Protein AF-R0M169-F1 (afdb_monomer_lite)

Radius of gyration: 24.71 Å; chains: 1; bounding box: 48×74×71 Å

InterPro domains:
  IPR037813 Transcription initiation factor TFIID subunit 2 [PTHR15137] (2-324)
  IPR057991 Transcription initiation factor TFIID subunit 2, TPR repeats [PF25577] (30-188)

Organism: Nosema bombycis (strain CQ1 / CVCC 102059) (NCBI:txid578461)

pLDDT: mean 80.2, std 22.52, range [24.02, 97.5]

Foldseek 3Di:
DDDQADDDPLPPPDPDDDDDDDDLRSLLSQLVDPRPVSVLVSLVVCLVPPDPVNLVSLLVLLPDPVDDLVSNLSSLLSLLADDDPPHRSLVSLQVVLCVQANDPPDLAGDQDDVPVSSLVSNLSSLLSNLNHDQADWDADPNDIDTSLVVSLVSLLNCLVRHDNPPPPDDCLVSNLSSLLSNQRSLLVVQVVVVVVVVVCVVVPPDDDDDDDDDDDDDDDDDDDPDPDPPDDDPPDDPWADDDDDDDDPDDDDDDDDPPPNSPVSSLVSLVVQLVCCVVVNDDQNSSLLSSCSRQVSCVVSVNGDTDPVVLVVQLDPPHGPSSND

Sequence (325 aa):
MPLLWIRVDPKGEHFLNSLVEQPDYMFIEQLLDKNVNGQIEAIDYLSKRPSIQICETFERILENTQMFYRVRVRILYVLAKISLENYIGFQRVIQFFIKKFCVQSSTVIKPNDFNFINYFLQKNSIEALSFTNPSIVKKYNGRTVRSANIICAFMINILRFNDNSMNSFSDSEYISNVIKGLARPLIEISQRKVKEDNMMNENGIKIEDNDNDIEDHDSINMMNDSIKIEEHDLEDNPFFYDDLQNEEPSSSSSDSTNTLNYVDIAVKEVERYRLLDMVFPSHENKITESALYLLGKLAISNCISLKKETLLSLSEYPNAYSVRK

Secondary structure (DSSP, 8-state):
-------S-TT--S---------HHHHHHHHTSS-HHHHHHHHHHHTTS--HHHHHHHHHHHH-TTS-HHHHHHHHHHHHH-EETTEEHHHHHHHHHHHHHBPTTSSPBPSP---HHHHHHHHHHHHHHHTS-TT-EEEETTEEEEHHHHHHHHHHHHHHH---TT-SS--HHHHHHHHHHTHHHHHHHHHHHHHHHHHHHHH-S-----------------------------TT-TT----S-----------------HHHHHHHHHHHHHHHHHHSPPGGGHHHHHHHHHHHHHHHTTSS---HHHHHHHHSTTS-HHHH-

Structure (mmCIF, N/CA/C/O backbone):
data_AF-R0M169-F1
#
_entry.id   AF-R0M169-F1
#
loop_
_atom_site.group_PDB
_atom_site.id
_atom_site.type_symbol
_atom_site.label_atom_id
_atom_site.label_alt_id
_atom_site.label_comp_id
_atom_site.label_asym_id
_atom_site.label_entity_id
_atom_site.label_seq_id
_atom_site.pdbx_PDB_ins_code
_atom_site.Cartn_x
_atom_site.Cartn_y
_atom_site.Cartn_z
_atom_site.occupancy
_atom_site.B_iso_or_equiv
_atom_site.auth_seq_id
_atom_site.auth_comp_id
_atom_site.auth_asym_id
_atom_site.auth_atom_id
_atom_site.pdbx_PDB_model_num
ATOM 1 N N . MET A 1 1 ? -18.761 -5.473 38.139 1.00 58.34 1 MET A N 1
ATOM 2 C CA . MET A 1 1 ? -17.761 -5.064 37.129 1.00 58.34 1 MET A CA 1
ATOM 3 C C . MET A 1 1 ? -18.468 -4.934 35.794 1.00 58.34 1 MET A C 1
ATOM 5 O O . MET A 1 1 ? -19.296 -5.797 35.518 1.00 58.34 1 MET A O 1
ATOM 9 N N . PRO A 1 2 ? -18.209 -3.878 35.011 1.00 82.56 2 PRO A N 1
ATOM 10 C CA . PRO A 1 2 ? -18.740 -3.778 33.656 1.00 82.56 2 PRO A CA 1
ATOM 11 C C . PRO A 1 2 ? -18.125 -4.857 32.751 1.00 82.56 2 PRO A C 1
ATOM 13 O O . PRO A 1 2 ? -17.002 -5.304 32.983 1.00 82.56 2 PRO A O 1
ATOM 16 N N . LEU A 1 3 ? -18.883 -5.286 31.742 1.00 86.12 3 LEU A N 1
ATOM 17 C CA . LEU A 1 3 ? -18.442 -6.232 30.717 1.00 86.12 3 LEU A CA 1
ATOM 18 C C . LEU A 1 3 ? -17.382 -5.574 29.816 1.00 86.12 3 LEU A C 1
ATOM 20 O O . LEU A 1 3 ? -17.610 -4.459 29.348 1.00 86.12 3 LEU A O 1
ATOM 24 N N . LEU A 1 4 ? -16.248 -6.250 29.580 1.00 91.06 4 LEU A N 1
ATOM 25 C CA . LEU A 1 4 ? -15.159 -5.713 28.749 1.00 91.06 4 LEU A CA 1
ATOM 26 C C . LEU A 1 4 ? -15.432 -5.890 27.252 1.00 91.06 4 LEU A C 1
ATOM 28 O O . LEU A 1 4 ? -15.556 -4.903 26.542 1.00 91.06 4 LEU A O 1
ATOM 32 N N . TRP A 1 5 ? -15.515 -7.132 26.772 1.00 93.75 5 TRP A N 1
ATOM 33 C CA . TRP A 1 5 ? -15.782 -7.467 25.370 1.00 93.75 5 TRP A CA 1
ATOM 34 C C . TRP A 1 5 ? -16.355 -8.882 25.246 1.00 93.75 5 TRP A C 1
ATOM 36 O O . TRP A 1 5 ? -16.213 -9.694 26.165 1.00 93.75 5 TRP A O 1
ATOM 46 N N . ILE A 1 6 ? -17.030 -9.171 24.132 1.00 92.19 6 ILE A N 1
ATOM 47 C CA . ILE A 1 6 ? -17.575 -10.494 23.811 1.00 92.19 6 ILE A CA 1
ATOM 48 C C . ILE A 1 6 ? -16.960 -10.980 22.499 1.00 92.19 6 ILE A C 1
ATOM 50 O O . ILE A 1 6 ? -16.722 -10.197 21.584 1.00 92.19 6 ILE A O 1
ATOM 54 N N . ARG A 1 7 ? -16.724 -12.289 22.394 1.00 89.06 7 ARG A N 1
ATOM 55 C CA . ARG A 1 7 ? -16.296 -12.931 21.152 1.00 89.06 7 ARG A CA 1
ATOM 56 C C . ARG A 1 7 ? -17.003 -14.259 20.949 1.00 89.06 7 ARG A C 1
ATOM 58 O O . ARG A 1 7 ? -17.210 -15.012 21.900 1.00 89.06 7 ARG A O 1
ATOM 65 N N . VAL A 1 8 ? -17.332 -14.539 19.696 1.00 90.25 8 VAL A N 1
ATOM 66 C CA . VAL A 1 8 ? -17.925 -15.804 19.262 1.00 90.25 8 VAL A CA 1
ATOM 67 C C . VAL A 1 8 ? -16.811 -16.720 18.756 1.00 90.25 8 VAL A C 1
ATOM 69 O O . VAL A 1 8 ? -15.892 -16.264 18.086 1.00 90.25 8 VAL A O 1
ATOM 72 N N . ASP A 1 9 ? -16.874 -18.000 19.129 1.00 90.81 9 ASP A N 1
ATOM 73 C CA . ASP A 1 9 ? -15.927 -19.053 18.732 1.00 90.81 9 ASP A CA 1
ATOM 74 C C . ASP A 1 9 ? -14.432 -18.650 18.799 1.00 90.81 9 ASP A C 1
ATOM 76 O O . ASP A 1 9 ? -13.730 -18.566 17.787 1.00 90.81 9 ASP A O 1
ATOM 80 N N . PRO A 1 10 ? -13.885 -18.401 20.003 1.00 86.19 10 PRO A N 1
ATOM 81 C CA . PRO A 1 10 ? -12.502 -17.951 20.148 1.00 86.19 10 PRO A CA 1
ATOM 82 C C . PRO A 1 10 ? -11.460 -18.959 19.635 1.00 86.19 10 PRO A C 1
ATOM 84 O O . PRO A 1 10 ? -10.328 -18.555 19.343 1.00 86.19 10 PRO A O 1
ATOM 87 N N . LYS A 1 11 ? -11.832 -20.242 19.527 1.00 87.81 11 LYS A N 1
ATOM 88 C CA . LYS A 1 11 ? -10.975 -21.340 19.065 1.00 87.81 11 LYS A CA 1
ATOM 89 C C . LYS A 1 11 ? -11.076 -21.600 17.558 1.00 87.81 11 LYS A C 1
ATOM 91 O O . LYS A 1 11 ? -10.173 -22.235 17.023 1.00 87.81 11 LYS A O 1
ATOM 96 N N . GLY A 1 12 ? -12.105 -21.083 16.884 1.00 87.50 12 GLY A N 1
ATOM 97 C CA . GLY A 1 12 ? -12.327 -21.306 15.454 1.00 87.50 12 GLY A CA 1
ATOM 98 C C . GLY A 1 12 ? -12.648 -22.766 15.134 1.00 87.50 12 GLY A C 1
ATOM 99 O O . GLY A 1 12 ? -12.141 -23.302 14.153 1.00 87.50 12 GLY A O 1
ATOM 100 N N . GLU A 1 13 ? -13.428 -23.424 15.994 1.00 92.50 13 GLU A N 1
ATOM 101 C CA . GLU A 1 13 ? -13.828 -24.826 15.816 1.00 92.50 13 GLU A CA 1
ATOM 102 C C . GLU A 1 13 ? -14.909 -24.981 14.730 1.00 92.50 13 GLU A C 1
ATOM 104 O O . GLU A 1 13 ? -15.054 -26.058 14.153 1.00 92.50 13 GLU A O 1
ATOM 109 N N . HIS A 1 14 ? -15.648 -23.909 14.424 1.00 90.25 14 HIS A N 1
ATOM 110 C CA . HIS A 1 14 ? -16.781 -23.931 13.507 1.00 90.25 14 HIS A CA 1
ATOM 111 C C . HIS A 1 14 ? -16.540 -23.028 12.292 1.00 90.25 14 HIS A C 1
ATOM 113 O O . HIS A 1 14 ? -16.089 -21.888 12.405 1.00 90.25 14 HIS A O 1
ATOM 119 N N . PHE A 1 15 ? -16.932 -23.500 11.106 1.00 91.06 15 PHE A N 1
ATOM 120 C CA . PHE A 1 15 ? -17.052 -22.647 9.922 1.00 91.06 15 PHE A CA 1
ATOM 121 C C . PHE A 1 15 ? -18.336 -21.817 10.025 1.00 91.06 15 PHE A C 1
ATOM 123 O O . PHE A 1 15 ? -19.398 -22.233 9.564 1.00 91.06 15 PHE A O 1
ATOM 130 N N . LEU A 1 16 ? -18.240 -20.658 10.675 1.00 87.88 16 LEU A N 1
ATOM 131 C CA . LEU A 1 16 ? -19.369 -19.777 10.963 1.00 87.88 16 LEU A CA 1
ATOM 132 C C . LEU A 1 16 ? -19.151 -18.382 10.364 1.00 87.88 16 LEU A C 1
ATOM 134 O O . LEU A 1 16 ? -18.041 -17.856 10.366 1.00 87.88 16 LEU A O 1
ATOM 138 N N . ASN A 1 17 ? -20.239 -17.756 9.910 1.00 86.25 17 ASN A N 1
ATOM 139 C CA . ASN A 1 17 ? -20.294 -16.314 9.692 1.00 86.25 17 ASN A CA 1
ATOM 140 C C . ASN A 1 17 ? -21.011 -15.667 10.886 1.00 86.25 17 ASN A C 1
ATOM 142 O O . ASN A 1 17 ? -22.241 -15.680 10.948 1.00 86.25 17 ASN A O 1
ATOM 146 N N . SER A 1 18 ? -20.254 -15.173 11.868 1.00 85.50 18 SER A N 1
ATOM 147 C CA . SER A 1 18 ? -20.807 -14.533 13.065 1.00 85.50 18 SER A CA 1
ATOM 148 C C . SER A 1 18 ? -20.891 -13.018 12.905 1.00 85.50 18 SER A C 1
ATOM 150 O O . SER A 1 18 ? -19.940 -12.374 12.467 1.00 85.50 18 SER A O 1
ATOM 152 N N . LEU A 1 19 ? -22.014 -12.439 13.331 1.00 88.19 19 LEU A N 1
ATOM 153 C CA . LEU A 1 19 ? -22.171 -10.998 13.503 1.00 88.19 19 LEU A CA 1
ATOM 154 C C . LEU A 1 19 ? -22.209 -10.690 15.000 1.00 88.19 19 LEU A C 1
ATOM 156 O O . LEU A 1 19 ? -23.141 -11.097 15.691 1.00 88.19 19 LEU A O 1
ATOM 160 N N . VAL A 1 20 ? -21.195 -9.980 15.490 1.00 89.31 20 VAL A N 1
ATOM 161 C CA . VAL A 1 20 ? -21.144 -9.477 16.866 1.00 89.31 20 VAL A CA 1
ATOM 162 C C . VAL A 1 20 ? -21.364 -7.972 16.830 1.00 89.31 20 VAL A C 1
ATOM 164 O O . VAL A 1 20 ? -20.587 -7.242 16.216 1.00 89.31 20 VAL A O 1
ATOM 167 N N . GLU A 1 21 ? -22.424 -7.512 17.488 1.00 90.81 21 GLU A N 1
ATOM 168 C CA . GLU A 1 21 ? -22.685 -6.091 17.697 1.00 90.81 21 GLU A CA 1
ATOM 169 C C . GLU A 1 21 ? -22.350 -5.732 19.145 1.00 90.81 21 GLU A C 1
ATOM 171 O O . GLU A 1 21 ? -22.970 -6.224 20.087 1.00 90.81 21 GLU A O 1
ATOM 176 N N . GLN A 1 22 ? -21.342 -4.882 19.322 1.00 92.88 22 GLN A N 1
ATOM 177 C CA . GLN A 1 22 ? -20.956 -4.328 20.617 1.00 92.88 22 GLN A CA 1
ATOM 178 C C . GLN A 1 22 ? -20.445 -2.883 20.433 1.00 92.88 22 GLN A C 1
ATOM 180 O O . GLN A 1 22 ? -20.054 -2.504 19.326 1.00 92.88 22 GLN A O 1
ATOM 185 N N . PRO A 1 23 ? -20.480 -2.047 21.483 1.00 93.25 23 PRO A N 1
ATOM 186 C CA . PRO A 1 23 ? -19.912 -0.701 21.459 1.00 93.25 23 PRO A CA 1
ATOM 187 C C . PRO A 1 23 ? -18.430 -0.643 21.057 1.00 93.25 23 PRO A C 1
ATOM 189 O O . PRO A 1 23 ? -17.656 -1.552 21.357 1.00 93.25 23 PRO A O 1
ATOM 192 N N . ASP A 1 24 ? -18.008 0.486 20.479 1.00 93.88 24 ASP A N 1
ATOM 193 C CA . ASP A 1 24 ? -16.636 0.690 19.984 1.00 93.88 24 ASP A CA 1
ATOM 194 C C . ASP A 1 24 ? -15.566 0.502 21.067 1.00 93.88 24 ASP A C 1
ATOM 196 O O . ASP A 1 24 ? -14.509 -0.066 20.794 1.00 93.88 24 ASP A O 1
ATOM 200 N N . TYR A 1 25 ? -15.841 0.911 22.314 1.00 92.81 25 TYR A N 1
ATOM 201 C CA . TYR A 1 25 ? -14.895 0.723 23.420 1.00 92.81 25 TYR A CA 1
ATOM 202 C C . TYR A 1 25 ? -14.597 -0.763 23.672 1.00 92.81 25 TYR A C 1
ATOM 204 O O . TYR A 1 25 ? -13.468 -1.105 24.004 1.00 92.81 25 TYR A O 1
ATOM 212 N N . MET A 1 26 ? -15.570 -1.656 23.455 1.00 95.12 26 MET A N 1
ATOM 213 C CA . MET A 1 26 ? -15.383 -3.100 23.631 1.00 95.12 26 MET A CA 1
ATOM 214 C C . MET A 1 26 ? -14.467 -3.661 22.540 1.00 95.12 26 MET A C 1
ATOM 216 O O . MET A 1 26 ? -13.581 -4.461 22.828 1.00 95.12 26 MET A O 1
ATOM 220 N N . PHE A 1 27 ? -14.604 -3.186 21.299 1.00 95.44 27 PHE A N 1
ATOM 221 C CA . PHE A 1 27 ? -13.689 -3.560 20.218 1.00 95.44 27 PHE A CA 1
ATOM 222 C C . PHE A 1 27 ? -12.280 -2.988 20.404 1.00 95.44 27 PHE A C 1
ATOM 224 O O . PHE A 1 27 ? -11.305 -3.657 20.068 1.00 95.44 27 PHE A O 1
ATOM 231 N N . ILE A 1 28 ? -12.148 -1.784 20.967 1.00 94.81 28 ILE A N 1
ATOM 232 C CA . ILE A 1 28 ? -10.842 -1.211 21.322 1.00 94.81 28 ILE A CA 1
ATOM 233 C C . ILE A 1 28 ? -10.150 -2.070 22.389 1.00 94.81 28 ILE A C 1
ATOM 235 O O . ILE A 1 28 ? -8.965 -2.364 22.250 1.00 94.81 28 ILE A O 1
ATOM 239 N N . GLU A 1 29 ? -10.878 -2.531 23.407 1.00 94.19 29 GLU A N 1
ATOM 240 C CA . GLU A 1 29 ? -10.334 -3.454 24.412 1.00 94.19 29 GLU A CA 1
ATOM 241 C C . GLU A 1 29 ? -10.008 -4.834 23.815 1.00 94.19 29 GLU A C 1
ATOM 243 O O . GLU A 1 29 ? -8.945 -5.392 24.088 1.00 94.19 29 GLU A O 1
ATOM 248 N N . GLN A 1 30 ? -10.862 -5.368 22.934 1.00 94.50 30 GLN A N 1
ATOM 249 C CA . GLN A 1 30 ? -10.604 -6.622 22.211 1.00 94.50 30 GLN A CA 1
ATOM 250 C C . GLN A 1 30 ? -9.338 -6.538 21.346 1.00 94.50 30 GLN A C 1
ATOM 252 O O . GLN A 1 30 ? -8.608 -7.516 21.197 1.00 94.50 30 GLN A O 1
ATOM 257 N N . LEU A 1 31 ? -9.038 -5.364 20.796 1.00 94.31 31 LEU A N 1
ATOM 258 C CA . LEU A 1 31 ? -7.833 -5.125 20.011 1.00 94.31 31 LEU A CA 1
ATOM 259 C C . LEU A 1 31 ? -6.541 -5.162 20.855 1.00 94.31 31 LEU A C 1
ATOM 261 O O . LEU A 1 31 ? -5.457 -5.388 20.316 1.00 94.31 31 LEU A O 1
ATOM 265 N N . LEU A 1 32 ? -6.639 -4.980 22.174 1.00 91.69 32 LEU A N 1
ATOM 266 C CA . LEU A 1 32 ? -5.519 -5.113 23.112 1.00 91.69 32 LEU A CA 1
ATOM 267 C C . LEU A 1 32 ? -5.365 -6.540 23.668 1.00 91.69 32 LEU A C 1
ATOM 269 O O . LEU A 1 32 ? -4.400 -6.810 24.386 1.00 91.69 32 LEU A O 1
ATOM 273 N N . ASP A 1 33 ? -6.280 -7.455 23.333 1.00 91.19 33 ASP A N 1
ATOM 274 C CA . ASP A 1 33 ? -6.212 -8.858 23.747 1.00 91.19 33 ASP A CA 1
ATOM 275 C C . ASP A 1 33 ? -5.011 -9.587 23.115 1.00 91.19 33 ASP A C 1
ATOM 277 O O . ASP A 1 33 ? -4.389 -9.113 22.172 1.00 91.19 33 ASP A O 1
ATOM 281 N N . LYS A 1 34 ? -4.667 -10.775 23.617 1.00 90.38 34 LYS A N 1
ATOM 282 C CA . LYS A 1 34 ? -3.566 -11.604 23.103 1.00 90.38 34 LYS A CA 1
ATOM 283 C C . LYS A 1 34 ? -3.926 -12.365 21.826 1.00 90.38 34 LYS A C 1
ATOM 285 O O . LYS A 1 34 ? -3.031 -12.873 21.150 1.00 90.38 34 LYS A O 1
ATOM 290 N N . ASN A 1 35 ? -5.212 -12.514 21.509 1.00 92.06 35 ASN A N 1
ATOM 291 C CA . ASN A 1 35 ? -5.641 -13.342 20.390 1.00 92.06 35 ASN A CA 1
ATOM 292 C C . ASN A 1 35 ? -5.659 -12.567 19.062 1.00 92.06 35 ASN A C 1
ATOM 294 O O . ASN A 1 35 ? -6.513 -11.714 18.837 1.00 92.06 35 ASN A O 1
ATOM 298 N N . VAL A 1 36 ? -4.772 -12.948 18.140 1.00 94.06 36 VAL A N 1
ATOM 299 C CA . VAL A 1 36 ? -4.628 -12.325 16.810 1.00 94.06 36 VAL A CA 1
ATOM 300 C C . VAL A 1 36 ? -5.927 -12.334 15.997 1.00 94.06 36 VAL A C 1
ATOM 302 O O . VAL A 1 36 ? -6.231 -11.347 15.331 1.00 94.06 36 VAL A O 1
ATOM 305 N N . ASN A 1 37 ? -6.716 -13.410 16.052 1.00 91.69 37 ASN A N 1
ATOM 306 C CA . ASN A 1 37 ? -7.973 -13.487 15.300 1.00 91.69 37 ASN A CA 1
ATOM 307 C C . ASN A 1 37 ? -8.993 -12.483 15.851 1.00 91.69 37 ASN A C 1
ATOM 309 O O . ASN A 1 37 ? -9.636 -11.778 15.079 1.00 91.69 37 ASN A O 1
ATOM 313 N N . GLY A 1 38 ? -9.078 -12.369 17.181 1.00 92.56 38 GLY A N 1
ATOM 314 C CA . GLY A 1 38 ? -9.930 -11.380 17.843 1.00 92.56 38 GLY A CA 1
ATOM 315 C C . GLY A 1 38 ? -9.500 -9.942 17.545 1.00 92.56 38 GLY A C 1
ATOM 316 O O . GLY A 1 38 ? -10.356 -9.093 17.314 1.00 92.56 38 GLY A O 1
ATOM 317 N N . GLN A 1 39 ? -8.192 -9.680 17.478 1.00 95.25 39 GLN A N 1
ATOM 318 C CA . GLN A 1 39 ? -7.653 -8.375 17.090 1.00 95.25 39 GLN A CA 1
ATOM 319 C C . GLN A 1 39 ? -8.017 -8.006 15.645 1.00 95.25 39 GLN A C 1
ATOM 321 O O . GLN A 1 39 ? -8.423 -6.875 15.384 1.00 95.25 39 GLN A O 1
ATOM 326 N N . ILE A 1 40 ? -7.891 -8.945 14.698 1.00 94.88 40 ILE A N 1
ATOM 327 C CA . ILE A 1 40 ? -8.253 -8.705 13.292 1.00 94.88 40 ILE A CA 1
ATOM 328 C C . ILE A 1 40 ? -9.759 -8.459 13.151 1.00 94.88 40 ILE A C 1
ATOM 330 O O . ILE A 1 40 ? -10.145 -7.504 12.482 1.00 94.88 40 ILE A O 1
ATOM 334 N N . GLU A 1 41 ? -10.596 -9.250 13.823 1.00 93.12 41 GLU A N 1
ATOM 335 C CA . GLU A 1 41 ? -12.051 -9.052 13.846 1.00 93.12 41 GLU A CA 1
ATOM 336 C C . GLU A 1 41 ? -12.426 -7.663 14.390 1.00 93.12 41 GLU A C 1
ATOM 338 O O . GLU A 1 41 ? -13.243 -6.957 13.797 1.00 93.12 41 GLU A O 1
ATOM 343 N N . ALA A 1 42 ? -11.769 -7.228 15.472 1.00 95.12 42 ALA A N 1
ATOM 344 C CA . ALA A 1 42 ? -11.968 -5.898 16.033 1.00 95.12 42 ALA A CA 1
ATOM 345 C C . ALA A 1 42 ? -11.557 -4.786 15.056 1.00 95.12 42 ALA A C 1
ATOM 347 O O . ALA A 1 42 ? -12.309 -3.831 14.872 1.00 95.12 42 ALA A O 1
ATOM 348 N N . ILE A 1 43 ? -10.407 -4.915 14.381 1.00 96.38 43 ILE A N 1
ATOM 349 C CA . ILE A 1 43 ? -9.976 -3.958 13.346 1.00 96.38 43 ILE A CA 1
ATOM 350 C C . ILE A 1 43 ? -11.009 -3.881 12.221 1.00 96.38 43 ILE A C 1
ATOM 352 O O . ILE A 1 43 ? -11.368 -2.786 11.787 1.00 96.38 43 ILE A O 1
ATOM 356 N N . ASP A 1 44 ? -11.502 -5.028 11.758 1.00 94.25 44 ASP A N 1
ATOM 357 C CA . ASP A 1 44 ? -12.473 -5.105 10.671 1.00 94.25 44 ASP A CA 1
ATOM 358 C C . ASP A 1 44 ? -13.789 -4.425 11.049 1.00 94.25 44 ASP A C 1
ATOM 360 O O . ASP A 1 44 ? -14.343 -3.676 10.242 1.00 94.25 44 ASP A O 1
ATOM 364 N N . TYR A 1 45 ? -14.261 -4.610 12.283 1.00 94.38 45 TYR A N 1
ATOM 365 C CA . TYR A 1 45 ? -15.449 -3.919 12.774 1.00 94.38 45 TYR A CA 1
ATOM 366 C C . TYR A 1 45 ? -15.224 -2.407 12.905 1.00 94.38 45 TYR A C 1
ATOM 368 O O . TYR A 1 45 ? -15.979 -1.622 12.327 1.00 94.38 45 TYR A O 1
ATOM 376 N N . LEU A 1 46 ? -14.154 -1.994 13.592 1.00 95.25 46 LEU A N 1
ATOM 377 C CA . LEU A 1 46 ? -13.803 -0.586 13.813 1.00 95.25 46 LEU A CA 1
ATOM 378 C C . LEU A 1 46 ? -13.558 0.170 12.495 1.00 95.25 46 LEU A C 1
ATOM 380 O O . LEU A 1 46 ? -13.812 1.370 12.403 1.00 95.25 46 LEU A O 1
ATOM 384 N N . SER A 1 47 ? -13.120 -0.528 11.442 1.00 94.44 47 SER A N 1
ATOM 385 C CA . SER A 1 47 ? -12.915 0.059 10.113 1.00 94.44 47 SER A CA 1
ATOM 386 C C . SER A 1 47 ? -14.207 0.500 9.414 1.00 94.44 47 SER A C 1
ATOM 388 O O . SER A 1 47 ? -14.148 1.335 8.512 1.00 94.44 47 SER A O 1
ATOM 390 N N . LYS A 1 48 ? -15.375 -0.030 9.814 1.00 93.06 48 LYS A N 1
ATOM 391 C CA . LYS A 1 48 ? -16.670 0.293 9.188 1.00 93.06 48 LYS A CA 1
ATOM 392 C C . LYS A 1 48 ? -17.158 1.695 9.545 1.00 93.06 48 LYS A C 1
ATOM 394 O O . LYS A 1 48 ? -17.788 2.349 8.718 1.00 93.06 48 LYS A O 1
ATOM 399 N N . ARG A 1 49 ? -16.902 2.141 10.777 1.00 91.06 49 ARG A N 1
ATOM 400 C CA . ARG A 1 49 ? -17.282 3.465 11.294 1.00 91.06 49 ARG A CA 1
ATOM 401 C C . ARG A 1 49 ? -16.090 4.089 12.023 1.00 91.06 49 ARG A C 1
ATOM 403 O O . ARG A 1 49 ? -16.054 4.090 13.250 1.00 91.06 49 ARG A O 1
ATOM 410 N N . PRO A 1 50 ? -15.090 4.589 11.279 1.00 92.69 50 PRO A N 1
ATOM 411 C CA . PRO A 1 50 ? -13.885 5.128 11.887 1.00 92.69 50 PRO A CA 1
ATOM 412 C C . PRO A 1 50 ? -14.173 6.444 12.622 1.00 92.69 50 PRO A C 1
ATOM 414 O O . PRO A 1 50 ? -14.834 7.338 12.096 1.00 92.69 50 PRO A O 1
ATOM 417 N N . SER A 1 51 ? -13.609 6.580 13.821 1.00 94.12 51 SER A N 1
ATOM 418 C CA . SER A 1 51 ? -13.541 7.826 14.591 1.00 94.12 51 SER A CA 1
ATOM 419 C C . SER A 1 51 ? -12.080 8.254 14.765 1.00 94.12 51 SER A C 1
ATOM 421 O O . SER A 1 51 ? -11.161 7.455 14.566 1.00 94.12 51 SER A O 1
ATOM 423 N N . ILE A 1 52 ? -11.837 9.509 15.154 1.00 94.12 52 ILE A N 1
ATOM 424 C CA . ILE A 1 52 ? -10.468 10.011 15.382 1.00 94.12 52 ILE A CA 1
ATOM 425 C C . ILE A 1 52 ? -9.770 9.196 16.485 1.00 94.12 52 ILE A C 1
ATOM 427 O O . ILE A 1 52 ? -8.631 8.778 16.308 1.00 94.12 52 ILE A O 1
ATOM 431 N N . GLN A 1 53 ? -10.487 8.868 17.564 1.00 94.06 53 GLN A N 1
ATOM 432 C CA . GLN A 1 53 ? -9.974 8.048 18.671 1.00 94.06 53 GLN A CA 1
ATOM 433 C C . GLN A 1 53 ? -9.571 6.635 18.218 1.00 94.06 53 GLN A C 1
ATOM 435 O O . GLN A 1 53 ? -8.555 6.090 18.658 1.00 94.06 53 GLN A O 1
ATOM 440 N N . ILE A 1 54 ? -10.355 6.038 17.313 1.00 95.44 54 ILE A N 1
ATOM 441 C CA . ILE A 1 54 ? -10.039 4.737 16.710 1.00 95.44 54 ILE A CA 1
ATOM 442 C C . ILE A 1 54 ? -8.756 4.846 15.879 1.00 95.44 54 ILE A C 1
ATOM 444 O O . ILE A 1 54 ? -7.875 3.994 15.987 1.00 95.44 54 ILE A O 1
ATOM 448 N N . CYS A 1 55 ? -8.616 5.915 15.096 1.00 95.56 55 CYS A N 1
ATOM 449 C CA . CYS A 1 55 ? -7.434 6.141 14.270 1.00 95.56 55 CYS A CA 1
ATOM 450 C C . CYS A 1 55 ? -6.159 6.331 15.111 1.00 95.56 55 CYS A C 1
ATOM 452 O O . CYS A 1 55 ? -5.141 5.703 14.830 1.00 95.56 55 CYS A O 1
ATOM 454 N N . GLU A 1 56 ? -6.221 7.117 16.187 1.00 95.06 56 GLU A N 1
ATOM 455 C CA . GLU A 1 56 ? -5.108 7.287 17.135 1.00 95.06 56 GLU A CA 1
ATOM 456 C C . GLU A 1 56 ? -4.733 5.964 17.819 1.00 95.06 56 GLU A C 1
ATOM 458 O O . GLU A 1 56 ? -3.555 5.641 18.002 1.00 95.06 56 GLU A O 1
ATOM 463 N N . THR A 1 57 ? -5.736 5.148 18.153 1.00 95.75 57 THR A N 1
ATOM 464 C CA . THR A 1 57 ? -5.521 3.810 18.712 1.00 95.75 57 THR A CA 1
ATOM 465 C C . THR A 1 57 ? -4.805 2.899 17.717 1.00 95.75 57 THR A C 1
ATOM 467 O O . THR A 1 57 ? -3.847 2.217 18.090 1.00 95.75 57 THR A O 1
ATOM 470 N N . PHE A 1 58 ? -5.220 2.916 16.450 1.00 96.94 58 PHE A N 1
ATOM 471 C CA . PHE A 1 58 ? -4.561 2.189 15.370 1.00 96.94 58 PHE A CA 1
ATOM 472 C C . PHE A 1 58 ? -3.112 2.632 15.167 1.00 96.94 58 PHE A C 1
ATOM 474 O O . PHE A 1 58 ? -2.239 1.772 15.067 1.00 96.94 58 PHE A O 1
ATOM 481 N N . GLU A 1 59 ? -2.824 3.934 15.171 1.00 96.25 59 GLU A N 1
ATOM 482 C CA . GLU A 1 59 ? -1.452 4.452 15.080 1.00 96.25 59 GLU A CA 1
ATOM 483 C C . GLU A 1 59 ? -0.577 3.956 16.241 1.00 96.25 59 GLU A C 1
ATOM 485 O O . GLU A 1 59 ? 0.516 3.432 16.022 1.00 96.25 59 GLU A O 1
ATOM 490 N N . ARG A 1 60 ? -1.086 4.012 17.477 1.00 96.06 60 ARG A N 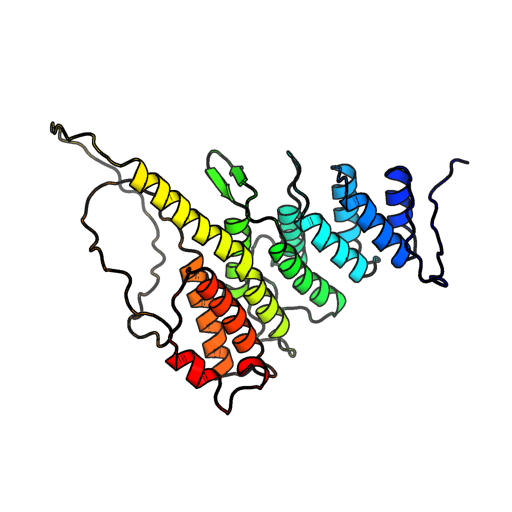1
ATOM 491 C CA . ARG A 1 60 ? -0.373 3.506 18.661 1.00 96.06 60 ARG A CA 1
ATOM 492 C C . ARG A 1 60 ? -0.044 2.012 18.553 1.00 96.06 60 ARG A C 1
ATOM 494 O O . ARG A 1 60 ? 1.054 1.588 18.912 1.00 96.06 60 ARG A O 1
ATOM 501 N N . ILE A 1 61 ? -0.977 1.200 18.054 1.00 95.62 61 ILE A N 1
ATOM 502 C CA . ILE A 1 61 ? -0.772 -0.247 17.864 1.00 95.62 61 ILE A CA 1
ATOM 503 C C . ILE A 1 61 ? 0.187 -0.516 16.707 1.00 95.62 61 ILE A C 1
ATOM 505 O O . ILE A 1 61 ? 1.024 -1.415 16.792 1.00 95.62 61 ILE A O 1
ATOM 509 N N . LEU A 1 62 ? 0.100 0.277 15.640 1.00 96.25 62 LEU A N 1
ATOM 510 C CA . LEU A 1 62 ? 1.005 0.197 14.506 1.00 96.25 62 LEU A CA 1
ATOM 511 C C . LEU A 1 62 ? 2.457 0.458 14.928 1.00 96.25 62 LEU A C 1
ATOM 513 O O . LEU A 1 62 ? 3.361 -0.205 14.414 1.00 96.25 62 LEU A O 1
ATOM 517 N N . GLU A 1 63 ? 2.698 1.356 15.883 1.00 94.88 63 GLU A N 1
ATOM 518 C CA . GLU A 1 63 ? 4.034 1.619 16.432 1.00 94.88 63 GLU A CA 1
ATOM 519 C C . GLU A 1 63 ? 4.517 0.540 17.414 1.00 94.88 63 GLU A C 1
ATOM 521 O O . GLU A 1 63 ? 5.720 0.279 17.492 1.00 94.88 63 GLU A O 1
ATOM 526 N N . ASN A 1 64 ? 3.604 -0.158 18.094 1.00 94.69 64 ASN A N 1
ATOM 527 C CA . ASN A 1 64 ? 3.946 -1.171 19.088 1.00 94.69 64 ASN A CA 1
ATOM 528 C C . ASN A 1 64 ? 4.690 -2.374 18.471 1.00 94.69 64 ASN A C 1
ATOM 530 O O . ASN A 1 64 ? 4.161 -3.117 17.642 1.00 94.69 64 ASN A O 1
ATOM 534 N N . THR A 1 65 ? 5.934 -2.599 18.903 1.00 92.31 65 THR A N 1
ATOM 535 C CA . THR A 1 65 ? 6.777 -3.707 18.428 1.00 92.31 65 THR A CA 1
ATOM 536 C C . THR A 1 65 ? 6.370 -5.070 18.976 1.00 92.31 65 THR A C 1
ATOM 538 O O . THR A 1 65 ? 6.705 -6.073 18.355 1.00 92.31 65 THR A O 1
ATOM 541 N N . GLN A 1 66 ? 5.629 -5.113 20.086 1.00 92.12 66 GLN A N 1
ATOM 542 C CA . GLN A 1 66 ? 5.142 -6.354 20.701 1.00 92.12 66 GLN A CA 1
ATOM 543 C C . GLN A 1 66 ? 3.925 -6.934 19.970 1.00 92.12 66 GLN A C 1
ATOM 545 O O . GLN A 1 66 ? 3.562 -8.089 20.177 1.00 92.12 66 GLN A O 1
ATOM 550 N N . MET A 1 67 ? 3.285 -6.139 19.110 1.00 94.38 67 MET A N 1
ATOM 551 C CA . MET A 1 67 ? 2.124 -6.573 18.343 1.00 94.38 67 MET A CA 1
ATOM 552 C C . MET A 1 67 ? 2.540 -7.399 17.129 1.00 94.38 67 MET A C 1
ATOM 554 O O . MET A 1 67 ? 3.493 -7.068 16.416 1.00 94.38 67 MET A O 1
ATOM 558 N N . PHE A 1 68 ? 1.781 -8.464 16.864 1.00 95.38 68 PHE A N 1
ATOM 559 C CA . PHE A 1 68 ? 2.038 -9.356 15.742 1.00 95.38 68 PHE A CA 1
ATOM 560 C C . PHE A 1 68 ? 1.984 -8.602 14.406 1.00 95.38 68 PHE A C 1
ATOM 562 O O . PHE A 1 68 ? 1.074 -7.812 14.146 1.00 95.38 68 PHE A O 1
ATOM 569 N N . TYR A 1 69 ? 2.954 -8.857 13.525 1.00 95.38 69 TYR A N 1
ATOM 570 C CA . TYR A 1 69 ? 3.143 -8.046 12.320 1.00 95.38 69 TYR A CA 1
ATOM 571 C C . TYR A 1 69 ? 1.913 -8.036 11.396 1.00 95.38 69 TYR A C 1
ATOM 573 O O . TYR A 1 69 ? 1.617 -6.993 10.825 1.00 95.38 69 TYR A O 1
ATOM 581 N N . ARG A 1 70 ? 1.147 -9.136 11.278 1.00 96.00 70 ARG A N 1
ATOM 582 C CA . ARG A 1 70 ? -0.050 -9.170 10.406 1.00 96.00 70 ARG A CA 1
ATOM 583 C C . ARG A 1 70 ? -1.179 -8.272 10.906 1.00 96.00 70 ARG A C 1
ATOM 585 O O . ARG A 1 70 ? -1.923 -7.738 10.093 1.00 96.00 70 ARG A O 1
ATOM 592 N N . VAL A 1 71 ? -1.278 -8.069 12.218 1.00 97.25 71 VAL A N 1
ATOM 593 C CA . VAL A 1 71 ? -2.253 -7.154 12.837 1.00 97.25 71 VAL A CA 1
ATOM 594 C C . VAL A 1 71 ? -1.876 -5.718 12.485 1.00 97.25 71 VAL A C 1
ATOM 596 O O . VAL A 1 71 ? -2.698 -4.953 11.991 1.00 97.25 71 VAL A O 1
ATOM 599 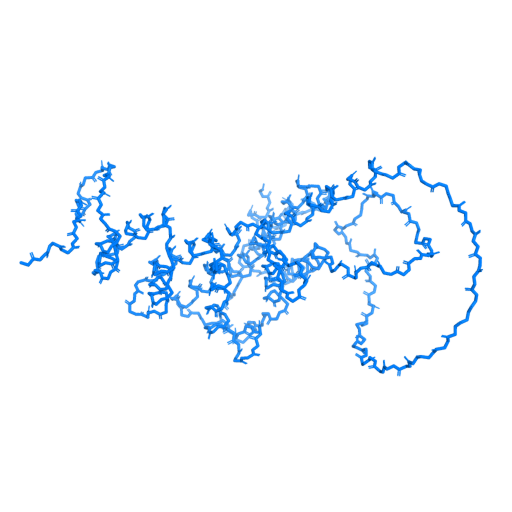N N . ARG A 1 72 ? -0.586 -5.388 12.619 1.00 97.31 72 ARG A N 1
ATOM 600 C CA . ARG A 1 72 ? -0.020 -4.094 12.209 1.00 97.31 72 ARG A CA 1
ATOM 601 C C . ARG A 1 72 ? -0.197 -3.846 10.707 1.00 97.31 72 ARG A C 1
ATOM 603 O O . ARG A 1 72 ? -0.593 -2.759 10.306 1.00 97.31 72 ARG A O 1
ATOM 610 N N . VAL A 1 73 ? 0.024 -4.866 9.878 1.00 97.25 73 VAL A N 1
ATOM 611 C CA . VAL A 1 73 ? -0.229 -4.811 8.431 1.00 97.25 73 VAL A CA 1
ATOM 612 C C . VAL A 1 73 ? -1.710 -4.571 8.137 1.00 97.25 73 VAL A C 1
ATOM 614 O O . VAL A 1 73 ? -2.029 -3.698 7.336 1.00 97.25 73 VAL A O 1
ATOM 617 N N . ARG A 1 74 ? -2.631 -5.274 8.807 1.00 97.50 74 ARG A N 1
ATOM 618 C CA . ARG A 1 74 ? -4.075 -5.050 8.638 1.00 97.50 74 ARG A CA 1
ATOM 619 C C . ARG A 1 74 ? -4.453 -3.599 8.941 1.00 97.50 74 ARG A C 1
ATOM 621 O O . ARG A 1 74 ? -5.195 -3.000 8.164 1.00 97.50 74 ARG A O 1
ATOM 628 N N . ILE A 1 75 ? -3.885 -3.031 10.006 1.00 97.44 75 ILE A N 1
ATOM 629 C CA . ILE A 1 75 ? -4.053 -1.621 10.370 1.00 97.44 75 ILE A CA 1
ATOM 630 C C . ILE A 1 75 ? -3.539 -0.687 9.268 1.00 97.44 75 ILE A C 1
ATOM 632 O O . ILE A 1 75 ? -4.254 0.248 8.925 1.00 97.44 75 ILE A O 1
ATOM 636 N N . LEU A 1 76 ? -2.369 -0.944 8.664 1.00 97.31 76 LEU A N 1
ATOM 637 C CA . LEU A 1 76 ? -1.855 -0.133 7.543 1.00 97.31 76 LEU A CA 1
ATOM 638 C C . LEU A 1 76 ? -2.874 -0.035 6.399 1.00 97.31 76 LEU A C 1
ATOM 640 O O . LEU A 1 76 ? -3.171 1.063 5.929 1.00 97.31 76 LEU A O 1
ATOM 644 N N . TYR A 1 77 ? -3.456 -1.167 5.988 1.00 96.81 77 TYR A N 1
ATOM 645 C CA . TYR A 1 77 ? -4.466 -1.203 4.924 1.00 96.81 77 TYR A CA 1
ATOM 646 C C . TYR A 1 77 ? -5.763 -0.482 5.289 1.00 96.81 77 TYR A C 1
ATOM 648 O O . TYR A 1 77 ? -6.404 0.103 4.416 1.00 96.81 77 TYR A O 1
ATOM 656 N N . VAL A 1 78 ? -6.183 -0.563 6.553 1.00 96.44 78 VAL A N 1
ATOM 657 C CA . VAL A 1 78 ? -7.381 0.131 7.035 1.00 96.44 78 VAL A CA 1
ATOM 658 C C . VAL A 1 78 ? -7.125 1.634 7.105 1.00 96.44 78 VAL A C 1
ATOM 660 O O . VAL A 1 78 ? -7.877 2.397 6.503 1.00 96.44 78 VAL A O 1
ATOM 663 N N . LEU A 1 79 ? -6.030 2.062 7.740 1.00 95.75 79 LEU A N 1
ATOM 664 C CA . LEU A 1 79 ? -5.644 3.469 7.843 1.00 95.75 79 LEU A CA 1
ATOM 665 C C . LEU A 1 79 ? -5.499 4.117 6.467 1.00 95.75 79 LEU A C 1
ATOM 667 O O . LEU A 1 79 ? -6.049 5.191 6.254 1.00 95.75 79 LEU A O 1
ATOM 671 N N . ALA A 1 80 ? -4.851 3.462 5.502 1.00 94.88 80 ALA A N 1
ATOM 672 C CA . ALA A 1 80 ? -4.691 4.014 4.155 1.00 94.88 80 ALA A CA 1
ATOM 673 C C . ALA A 1 80 ? -6.029 4.361 3.467 1.00 94.88 80 ALA A C 1
ATOM 675 O O . ALA A 1 80 ? -6.083 5.276 2.650 1.00 94.88 80 ALA A O 1
ATOM 676 N N . LYS A 1 81 ? -7.125 3.674 3.815 1.00 93.00 81 LYS A N 1
ATOM 677 C CA . LYS A 1 81 ? -8.460 3.908 3.239 1.00 93.00 81 LYS A CA 1
ATOM 678 C C . LYS A 1 81 ? -9.284 4.953 3.990 1.00 93.00 81 LYS A C 1
ATOM 680 O O . LYS A 1 81 ? -10.240 5.477 3.423 1.00 93.00 81 LYS A O 1
ATOM 685 N N . ILE A 1 82 ? -8.951 5.242 5.247 1.00 93.00 82 ILE A N 1
ATOM 686 C CA . ILE A 1 82 ? -9.730 6.157 6.084 1.00 93.00 82 ILE A CA 1
ATOM 687 C C . ILE A 1 82 ? -9.462 7.607 5.667 1.00 93.00 82 ILE A C 1
ATOM 689 O O . ILE A 1 82 ? -8.321 8.077 5.641 1.00 93.00 82 ILE A O 1
ATOM 693 N N . SER A 1 83 ? -10.546 8.333 5.403 1.00 90.75 83 SER A N 1
ATOM 694 C CA . SER A 1 83 ? -10.547 9.775 5.170 1.00 90.75 83 SER A CA 1
ATOM 695 C C . SER A 1 83 ? -11.695 10.401 5.956 1.00 90.75 83 SER A C 1
ATOM 697 O O . SER A 1 83 ? -12.858 10.112 5.688 1.00 90.75 83 SER A O 1
ATOM 699 N N . LEU A 1 84 ? -11.357 11.250 6.921 1.00 89.75 84 LEU A N 1
ATOM 700 C CA . LEU A 1 84 ? -12.274 12.060 7.726 1.00 89.75 84 LEU A CA 1
ATOM 701 C C . LEU A 1 84 ? -11.924 13.544 7.518 1.00 89.75 84 LEU A C 1
ATOM 703 O O . LEU A 1 84 ? -10.836 13.856 7.037 1.00 89.75 84 LEU A O 1
ATOM 707 N N . GLU A 1 85 ? -12.800 14.469 7.915 1.00 83.88 85 GLU A N 1
ATOM 708 C CA . GLU A 1 85 ? -12.609 15.915 7.680 1.00 83.88 85 GLU A CA 1
ATOM 709 C C . GLU A 1 85 ? -11.245 16.439 8.166 1.00 83.88 85 GLU A C 1
ATOM 711 O O . GLU A 1 85 ? -10.536 17.124 7.430 1.00 83.88 85 GLU A O 1
ATOM 716 N N . ASN A 1 86 ? -10.833 16.043 9.375 1.00 85.00 86 ASN A N 1
ATOM 717 C CA . ASN A 1 86 ? -9.580 16.480 10.002 1.00 85.00 86 ASN A CA 1
ATOM 718 C C . ASN A 1 86 ? -8.508 15.383 10.073 1.00 85.00 86 ASN A C 1
ATOM 720 O O . ASN A 1 86 ? -7.467 15.570 10.704 1.00 85.00 86 ASN A O 1
ATOM 724 N N . TYR A 1 87 ? -8.738 14.231 9.439 1.00 89.56 87 TYR A N 1
ATOM 725 C CA . TYR A 1 87 ? -7.839 13.086 9.532 1.00 89.56 87 TYR A CA 1
ATOM 726 C C . TYR A 1 87 ? -7.706 12.365 8.193 1.00 89.56 87 TYR A C 1
ATOM 728 O O . TYR A 1 87 ? -8.682 11.886 7.624 1.00 89.56 87 TYR A O 1
ATOM 736 N N . ILE A 1 88 ? -6.470 12.241 7.711 1.00 90.88 88 ILE A N 1
ATOM 737 C CA . ILE A 1 88 ? -6.157 11.574 6.448 1.00 90.88 88 ILE A CA 1
ATOM 738 C C . ILE A 1 88 ? -5.218 10.413 6.735 1.00 90.88 88 ILE A C 1
ATOM 740 O O . ILE A 1 88 ? -4.030 10.613 6.997 1.00 90.88 88 ILE A O 1
ATOM 744 N N . GLY A 1 89 ? -5.741 9.193 6.669 1.00 92.44 89 GLY A N 1
ATOM 745 C CA . GLY A 1 89 ? -4.999 8.029 7.128 1.00 92.44 89 GLY A CA 1
ATOM 746 C C . GLY A 1 89 ? -3.807 7.663 6.239 1.00 92.44 89 GLY A C 1
ATOM 747 O O . GLY A 1 89 ? -2.754 7.315 6.769 1.00 92.44 89 GLY A O 1
ATOM 748 N N . PHE A 1 90 ? -3.871 7.861 4.914 1.00 93.31 90 PHE A N 1
ATOM 749 C CA . PHE A 1 90 ? -2.703 7.616 4.047 1.00 93.31 90 PHE A CA 1
ATOM 750 C C . PHE A 1 90 ? -1.503 8.512 4.405 1.00 93.31 90 PHE A C 1
ATOM 752 O O . PHE A 1 90 ? -0.356 8.082 4.308 1.00 93.31 90 PHE A O 1
ATOM 759 N N . GLN A 1 91 ? -1.744 9.743 4.875 1.00 93.12 91 GLN A N 1
ATOM 760 C CA . GLN A 1 91 ? -0.670 10.639 5.316 1.00 93.12 91 GLN A CA 1
ATOM 761 C C . GLN A 1 91 ? -0.011 10.129 6.591 1.00 93.12 91 GLN A C 1
ATOM 763 O O . GLN A 1 91 ? 1.204 10.236 6.733 1.00 93.12 91 GLN A O 1
ATOM 768 N N . ARG A 1 92 ? -0.792 9.529 7.493 1.00 94.62 92 ARG A N 1
ATOM 769 C CA . ARG A 1 92 ? -0.277 8.890 8.708 1.00 94.62 92 ARG A CA 1
ATOM 770 C C . ARG A 1 92 ? 0.541 7.648 8.383 1.00 94.62 92 ARG A C 1
ATOM 772 O O . ARG A 1 92 ? 1.605 7.462 8.961 1.00 94.62 92 ARG A O 1
ATOM 779 N N . VAL A 1 93 ? 0.129 6.870 7.380 1.00 96.25 93 VAL A N 1
ATOM 780 C CA . VAL A 1 93 ? 0.927 5.750 6.854 1.00 96.25 93 VAL A CA 1
ATOM 781 C C . VAL A 1 93 ? 2.258 6.237 6.262 1.00 96.25 93 VAL A C 1
ATOM 783 O O . VAL A 1 93 ? 3.300 5.666 6.578 1.00 96.25 93 VAL A O 1
ATOM 786 N N . ILE A 1 94 ? 2.261 7.320 5.473 1.00 94.94 94 ILE A N 1
ATOM 787 C CA . ILE A 1 94 ? 3.503 7.931 4.959 1.00 94.94 94 ILE A CA 1
ATOM 788 C C . ILE A 1 94 ? 4.388 8.425 6.112 1.00 94.94 94 ILE A C 1
ATOM 790 O O . ILE A 1 94 ? 5.585 8.157 6.120 1.00 94.94 94 ILE A O 1
ATOM 794 N N . GLN A 1 95 ? 3.819 9.104 7.112 1.00 93.94 95 GLN A N 1
ATOM 795 C CA . GLN A 1 95 ? 4.565 9.575 8.287 1.00 93.94 95 GLN A CA 1
ATOM 796 C C . GLN A 1 95 ? 5.191 8.415 9.068 1.00 93.94 95 GLN A C 1
ATOM 798 O O . GLN A 1 95 ? 6.368 8.485 9.420 1.00 93.94 95 GLN A O 1
ATOM 803 N N . PHE A 1 96 ? 4.439 7.334 9.289 1.00 95.69 96 PHE A N 1
ATOM 804 C CA . PHE A 1 96 ? 4.950 6.108 9.895 1.00 95.69 96 PHE A CA 1
ATOM 805 C C . PHE A 1 96 ? 6.112 5.524 9.081 1.00 95.69 96 PHE A C 1
ATOM 807 O O . PHE A 1 96 ? 7.154 5.187 9.650 1.00 95.69 96 PHE A O 1
ATOM 814 N N . PHE A 1 97 ? 5.965 5.453 7.754 1.00 95.50 97 PHE A N 1
ATOM 815 C CA . PHE A 1 97 ? 7.016 4.953 6.874 1.00 95.50 97 PHE A CA 1
ATOM 816 C C . PHE A 1 97 ? 8.282 5.807 6.970 1.00 95.50 97 PHE A C 1
ATOM 818 O O . PHE A 1 97 ? 9.359 5.266 7.207 1.00 95.50 97 PHE A O 1
ATOM 825 N N . ILE A 1 98 ? 8.158 7.131 6.842 1.00 94.06 98 ILE A N 1
ATOM 826 C CA . ILE A 1 98 ? 9.292 8.062 6.906 1.00 94.06 98 ILE A CA 1
ATOM 827 C C . ILE A 1 98 ? 9.994 7.945 8.260 1.00 94.06 98 ILE A C 1
ATOM 829 O O . ILE A 1 98 ? 11.209 7.771 8.316 1.00 94.06 98 ILE A O 1
ATOM 833 N N . LYS A 1 99 ? 9.230 7.960 9.360 1.00 93.69 99 LYS A N 1
ATOM 834 C CA . LYS A 1 99 ? 9.767 7.835 10.723 1.00 93.69 99 LYS A CA 1
ATOM 835 C C . LYS A 1 99 ? 10.582 6.551 10.903 1.00 93.69 99 LYS A C 1
ATOM 837 O O . LYS A 1 99 ? 11.604 6.572 11.588 1.00 93.69 99 LYS A O 1
ATOM 842 N N . LYS A 1 100 ? 10.135 5.434 10.319 1.00 92.88 100 LYS A N 1
ATOM 843 C CA . LYS A 1 100 ? 10.740 4.116 10.545 1.00 92.88 100 LYS A CA 1
ATOM 844 C C . LYS A 1 100 ? 11.847 3.767 9.544 1.00 92.88 100 LYS A C 1
ATOM 846 O O . LYS A 1 100 ? 12.904 3.293 9.961 1.00 92.88 100 LYS A O 1
ATOM 851 N N . PHE A 1 101 ? 11.627 4.011 8.256 1.00 92.75 101 PHE A N 1
ATOM 852 C CA . PHE A 1 101 ? 12.449 3.481 7.162 1.00 92.75 101 PHE A CA 1
ATOM 853 C C . PHE A 1 101 ? 13.278 4.541 6.428 1.00 92.75 101 PHE A C 1
ATOM 855 O O . PHE A 1 101 ? 14.228 4.180 5.739 1.00 92.75 101 PHE A O 1
ATOM 862 N N . CYS A 1 102 ? 12.992 5.834 6.598 1.00 92.12 102 CYS A N 1
ATOM 863 C CA . CYS A 1 102 ? 13.794 6.899 5.990 1.00 92.12 102 CYS A CA 1
ATOM 864 C C . CYS A 1 102 ? 14.897 7.407 6.927 1.00 92.12 102 CYS A C 1
ATOM 866 O O . CYS A 1 102 ? 14.845 7.242 8.155 1.00 92.12 102 CYS A O 1
ATOM 868 N N . VAL A 1 103 ? 15.927 8.016 6.336 1.00 89.38 103 VAL A N 1
ATOM 869 C CA . VAL A 1 103 ? 16.955 8.773 7.061 1.00 89.38 103 VAL A CA 1
ATOM 870 C C . VAL A 1 103 ? 16.292 9.976 7.734 1.00 89.38 103 VAL A C 1
ATOM 872 O O . VAL A 1 103 ? 15.377 10.583 7.173 1.00 89.38 103 VAL A O 1
ATOM 875 N N . GLN A 1 104 ? 16.730 10.298 8.956 1.00 84.56 104 GLN A N 1
ATOM 876 C CA . GLN A 1 104 ? 16.139 11.365 9.768 1.00 84.56 104 GLN A CA 1
ATOM 877 C C . GLN A 1 104 ? 16.044 12.674 8.972 1.00 84.56 104 GLN A C 1
ATOM 879 O O . GLN A 1 104 ? 16.995 13.067 8.301 1.00 84.56 104 GLN A O 1
ATOM 884 N N . SER A 1 105 ? 14.884 13.328 9.049 1.00 80.50 105 SER A N 1
ATOM 885 C CA . SER A 1 105 ? 14.600 14.601 8.369 1.00 80.50 105 SER A CA 1
ATOM 886 C C . SER A 1 105 ? 14.678 14.565 6.834 1.00 80.50 105 SER A C 1
ATOM 888 O O . SER A 1 105 ? 14.756 15.617 6.208 1.00 80.50 105 SER A O 1
ATOM 890 N N . SER A 1 106 ? 14.619 13.383 6.212 1.00 85.94 106 SER A N 1
ATOM 891 C CA . SER A 1 106 ? 14.620 13.231 4.753 1.00 85.94 106 SER A CA 1
ATOM 892 C C . SER A 1 106 ? 13.546 12.248 4.279 1.00 85.94 106 SER A C 1
ATOM 894 O O . SER A 1 106 ? 12.994 11.473 5.061 1.00 85.94 106 SER A O 1
ATOM 896 N N . THR A 1 107 ? 13.276 12.248 2.976 1.00 84.50 107 THR A N 1
ATOM 897 C CA . THR A 1 107 ? 12.443 11.240 2.300 1.00 84.50 107 THR A CA 1
ATOM 898 C C . THR A 1 107 ? 13.276 10.120 1.665 1.00 84.50 107 THR A C 1
ATOM 900 O O . THR A 1 107 ? 12.729 9.269 0.965 1.00 84.50 107 THR A O 1
ATOM 903 N N . VAL A 1 108 ? 14.592 10.110 1.901 1.00 87.94 108 VAL A N 1
ATOM 904 C CA . VAL A 1 108 ? 15.520 9.100 1.382 1.00 87.94 108 VAL A CA 1
ATOM 905 C C . VAL A 1 108 ? 15.435 7.854 2.256 1.00 87.94 108 VAL A C 1
ATOM 907 O O . VAL A 1 108 ? 15.485 7.938 3.487 1.00 87.94 108 VAL A O 1
ATOM 910 N N . ILE A 1 109 ? 15.265 6.692 1.630 1.00 88.25 109 ILE A N 1
ATOM 911 C CA . ILE A 1 109 ? 15.141 5.413 2.336 1.00 88.25 109 ILE A CA 1
ATOM 912 C C . ILE A 1 109 ? 16.520 4.994 2.846 1.00 88.25 109 ILE A C 1
ATOM 914 O O . ILE A 1 109 ? 17.528 5.173 2.168 1.00 88.25 109 ILE A O 1
ATOM 918 N N . LYS A 1 110 ? 16.567 4.430 4.051 1.00 89.25 110 LYS A N 1
ATOM 919 C CA . LYS A 1 110 ? 17.753 3.719 4.534 1.00 89.25 110 LYS A CA 1
ATOM 920 C C . LYS A 1 110 ? 17.968 2.443 3.704 1.00 89.25 110 LYS A C 1
ATOM 922 O O . LYS A 1 110 ? 16.994 1.915 3.169 1.00 89.25 110 LYS A O 1
ATOM 927 N N . PRO A 1 111 ? 19.191 1.891 3.667 1.00 87.50 111 PRO A N 1
ATOM 928 C CA . PRO A 1 111 ? 19.401 0.538 3.162 1.00 87.50 111 PRO A CA 1
ATOM 929 C C . PRO A 1 111 ? 18.417 -0.439 3.814 1.00 87.50 111 PRO A C 1
ATOM 931 O O . PRO A 1 111 ? 18.158 -0.346 5.020 1.00 87.50 111 PRO A O 1
ATOM 934 N N . ASN A 1 112 ? 17.841 -1.342 3.018 1.00 87.38 112 ASN A N 1
ATOM 935 C CA . ASN A 1 112 ? 16.771 -2.212 3.494 1.00 87.38 112 ASN A CA 1
ATOM 936 C C . ASN A 1 112 ? 17.272 -3.124 4.621 1.00 87.38 112 ASN A C 1
ATOM 938 O O . ASN A 1 112 ? 18.283 -3.812 4.484 1.00 87.38 112 ASN A O 1
ATOM 942 N N . ASP A 1 113 ? 16.542 -3.142 5.735 1.00 86.19 113 ASP A N 1
ATOM 943 C CA . AS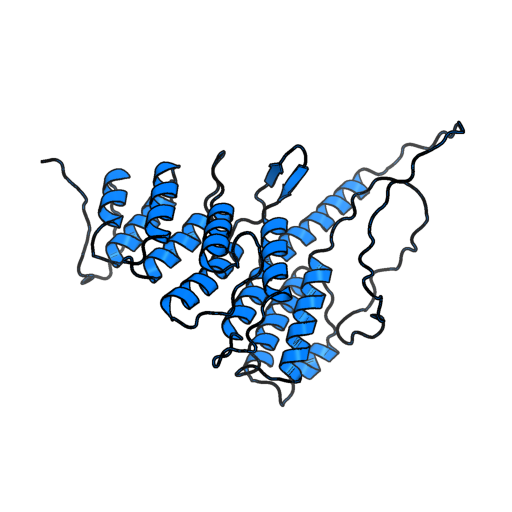P A 1 113 ? 16.771 -4.087 6.825 1.00 86.19 113 ASP A CA 1
ATOM 944 C C . ASP A 1 113 ? 15.947 -5.350 6.552 1.00 86.19 113 ASP A C 1
ATOM 946 O O . ASP A 1 113 ? 14.716 -5.346 6.650 1.00 86.19 113 ASP A O 1
ATOM 950 N N . PHE A 1 114 ? 16.627 -6.443 6.205 1.00 86.62 114 PHE A N 1
ATOM 951 C CA . PHE A 1 114 ? 16.004 -7.732 5.885 1.00 86.62 114 PHE A CA 1
ATOM 952 C C . PHE A 1 114 ? 15.545 -8.519 7.122 1.00 86.62 114 PHE A C 1
ATOM 954 O O . PHE A 1 114 ? 15.229 -9.707 7.033 1.00 86.62 114 PHE A O 1
ATOM 961 N N . ASN A 1 115 ? 15.423 -7.871 8.284 1.00 91.31 115 ASN A N 1
ATOM 962 C CA . ASN A 1 115 ? 14.599 -8.398 9.361 1.00 91.31 115 ASN A CA 1
ATOM 963 C C . ASN A 1 115 ? 13.151 -8.565 8.871 1.00 91.31 115 ASN A C 1
ATOM 965 O O . ASN A 1 115 ? 12.465 -7.581 8.588 1.00 91.31 115 ASN A O 1
ATOM 969 N N . PHE A 1 116 ? 12.668 -9.812 8.824 1.00 90.81 116 PHE A N 1
ATOM 970 C CA . PHE A 1 116 ? 11.358 -10.182 8.279 1.00 90.81 116 PHE A CA 1
ATOM 971 C C . PHE A 1 116 ? 10.217 -9.260 8.722 1.00 90.81 116 PHE A C 1
ATOM 973 O O . PHE A 1 116 ? 9.406 -8.845 7.900 1.00 90.81 116 PHE A O 1
ATOM 980 N N . ILE A 1 117 ? 10.153 -8.892 10.006 1.00 93.69 117 ILE A N 1
ATOM 981 C CA . ILE A 1 117 ? 9.070 -8.041 10.520 1.00 93.69 117 ILE A CA 1
ATOM 982 C C . ILE A 1 117 ? 9.158 -6.628 9.933 1.00 93.69 117 ILE A C 1
ATOM 984 O O . ILE A 1 117 ? 8.144 -6.071 9.506 1.00 93.69 117 ILE A O 1
ATOM 988 N N . ASN A 1 118 ? 10.354 -6.036 9.916 1.00 92.75 118 ASN A N 1
ATOM 989 C CA . ASN A 1 118 ? 10.566 -4.694 9.379 1.00 92.75 118 ASN A CA 1
ATOM 990 C C . ASN A 1 118 ? 10.346 -4.672 7.868 1.00 92.75 118 ASN A C 1
ATOM 992 O O . ASN A 1 118 ? 9.595 -3.820 7.398 1.00 92.75 118 ASN A O 1
ATOM 996 N N . TYR A 1 119 ? 10.893 -5.653 7.153 1.00 93.38 119 TYR A N 1
ATOM 997 C CA . TYR A 1 119 ? 10.709 -5.821 5.718 1.00 93.38 119 TYR A CA 1
ATOM 998 C C . TYR A 1 119 ? 9.229 -5.973 5.337 1.00 93.38 119 TYR A C 1
ATOM 1000 O O . TYR A 1 119 ? 8.733 -5.254 4.469 1.00 93.38 119 TYR A O 1
ATOM 1008 N N . PHE A 1 120 ? 8.472 -6.842 6.023 1.00 94.69 120 PHE A N 1
ATOM 1009 C CA . PHE A 1 120 ? 7.042 -6.995 5.743 1.00 94.69 120 PHE A CA 1
ATOM 1010 C C . PHE A 1 120 ? 6.264 -5.713 6.021 1.00 94.69 120 PHE A C 1
ATOM 1012 O O . PHE A 1 120 ? 5.380 -5.372 5.238 1.00 94.69 120 PHE A O 1
ATOM 1019 N N . LEU A 1 121 ? 6.584 -4.981 7.089 1.00 96.06 121 LEU A N 1
ATOM 1020 C CA . LEU A 1 121 ? 5.950 -3.689 7.355 1.00 96.06 121 LEU A CA 1
ATOM 1021 C C . LEU A 1 121 ? 6.300 -2.654 6.281 1.00 96.06 121 LEU A C 1
ATOM 1023 O O . LEU A 1 121 ? 5.406 -1.938 5.838 1.00 96.06 121 LEU A O 1
ATOM 1027 N N . GLN A 1 122 ? 7.556 -2.593 5.838 1.00 95.06 122 GLN A N 1
ATOM 1028 C CA . GLN A 1 122 ? 8.013 -1.685 4.787 1.00 95.06 122 GLN A CA 1
ATOM 1029 C C . GLN A 1 122 ? 7.284 -1.964 3.469 1.00 95.06 122 GLN A C 1
ATOM 1031 O O . GLN A 1 122 ? 6.631 -1.073 2.926 1.00 95.06 122 GLN A O 1
ATOM 1036 N N . LYS A 1 123 ? 7.304 -3.223 3.011 1.00 94.94 123 LYS A N 1
ATOM 1037 C CA . LYS A 1 123 ? 6.609 -3.667 1.795 1.00 94.94 123 LYS A CA 1
ATOM 1038 C C . LYS A 1 123 ? 5.108 -3.366 1.865 1.00 94.94 123 LYS A C 1
ATOM 1040 O O . LYS A 1 123 ? 4.573 -2.695 0.985 1.00 94.94 123 LYS A O 1
ATOM 1045 N N . ASN A 1 124 ? 4.435 -3.799 2.934 1.00 96.50 124 ASN A N 1
ATOM 1046 C CA . ASN A 1 124 ? 2.985 -3.621 3.067 1.00 96.50 124 ASN A CA 1
ATOM 1047 C C . ASN A 1 124 ? 2.569 -2.159 3.275 1.00 96.50 124 ASN A C 1
ATOM 1049 O O . ASN A 1 124 ? 1.438 -1.816 2.957 1.00 96.50 124 ASN A O 1
ATOM 1053 N N . SER A 1 125 ? 3.444 -1.285 3.783 1.00 96.00 125 SER A N 1
ATOM 1054 C CA . SER A 1 125 ? 3.136 0.150 3.877 1.00 96.00 125 SER A CA 1
ATOM 1055 C C . SER A 1 125 ? 2.962 0.756 2.486 1.00 96.00 125 SER A C 1
ATOM 1057 O O . SER A 1 125 ? 1.997 1.476 2.252 1.00 96.00 125 SER A O 1
ATOM 1059 N N . ILE A 1 126 ? 3.849 0.420 1.543 1.00 95.12 126 ILE A N 1
ATOM 1060 C CA . ILE A 1 126 ? 3.746 0.893 0.156 1.00 95.12 126 ILE A CA 1
ATOM 1061 C C . ILE A 1 126 ? 2.549 0.264 -0.553 1.00 95.12 126 ILE A C 1
ATOM 1063 O O . ILE A 1 126 ? 1.795 0.956 -1.237 1.00 95.12 126 ILE A O 1
ATOM 1067 N N . GLU A 1 127 ? 2.331 -1.032 -0.337 1.00 95.44 127 GLU A N 1
ATOM 1068 C CA . GLU A 1 127 ? 1.181 -1.734 -0.904 1.00 95.44 127 GLU A CA 1
ATOM 1069 C C . GLU A 1 127 ? -0.142 -1.121 -0.412 1.00 95.44 127 GLU A C 1
ATOM 1071 O O . GLU A 1 127 ? -1.008 -0.786 -1.219 1.00 95.44 127 GLU A O 1
ATOM 1076 N N . ALA A 1 128 ? -0.267 -0.855 0.893 1.00 96.00 128 ALA A N 1
ATOM 1077 C CA . ALA A 1 128 ? -1.430 -0.195 1.480 1.00 96.00 128 ALA A CA 1
ATOM 1078 C C . ALA A 1 128 ? -1.697 1.185 0.862 1.00 96.00 128 ALA A C 1
ATOM 1080 O O . ALA A 1 128 ? -2.853 1.501 0.570 1.00 96.00 128 ALA A O 1
ATOM 1081 N N . LEU A 1 129 ? -0.651 1.979 0.595 1.00 95.06 129 LEU A N 1
ATOM 1082 C CA . LEU A 1 129 ? -0.795 3.283 -0.060 1.00 95.06 129 LEU A CA 1
ATOM 1083 C C . LEU A 1 129 ? -1.395 3.168 -1.467 1.00 95.06 129 LEU A C 1
ATOM 1085 O O . LEU A 1 129 ? -2.201 4.021 -1.835 1.00 95.06 129 LEU A O 1
ATOM 1089 N N . SER A 1 130 ? -1.099 2.101 -2.215 1.00 93.00 130 SER A N 1
ATOM 1090 C CA . SER A 1 130 ? -1.711 1.851 -3.532 1.00 93.00 130 SER A CA 1
ATOM 1091 C C . SER A 1 130 ? -3.231 1.626 -3.460 1.00 93.00 130 SER A C 1
ATOM 1093 O O . SER A 1 130 ? -3.964 1.934 -4.401 1.00 93.00 130 SER A O 1
ATOM 1095 N N . PHE A 1 131 ? -3.742 1.129 -2.329 1.00 90.56 131 PHE A N 1
ATOM 1096 C CA . PHE A 1 131 ? -5.178 0.921 -2.106 1.00 90.56 131 PHE A CA 1
ATOM 1097 C C . PHE A 1 131 ? -5.921 2.154 -1.574 1.00 90.56 131 PHE A C 1
ATOM 1099 O O . PHE A 1 131 ? -7.133 2.071 -1.352 1.00 90.56 131 PHE A O 1
ATOM 1106 N N . THR A 1 132 ? -5.229 3.276 -1.373 1.00 90.19 132 THR A N 1
ATOM 1107 C CA . THR A 1 132 ? -5.843 4.555 -0.988 1.00 90.19 132 THR A CA 1
ATOM 1108 C C . THR A 1 132 ? -6.810 5.026 -2.073 1.00 90.19 132 THR A C 1
ATOM 1110 O O . THR A 1 132 ? -6.573 4.797 -3.258 1.00 90.19 132 THR A O 1
ATOM 1113 N N . ASN A 1 133 ? -7.887 5.717 -1.690 1.00 85.69 133 ASN A N 1
ATOM 1114 C CA . ASN A 1 133 ? -8.740 6.399 -2.660 1.00 85.69 133 ASN A CA 1
ATOM 1115 C C . ASN A 1 133 ? -7.954 7.569 -3.297 1.00 85.69 133 ASN A C 1
ATOM 1117 O O . ASN A 1 133 ? -7.663 8.543 -2.597 1.00 85.69 133 ASN A O 1
ATOM 1121 N N . PRO A 1 134 ? -7.614 7.503 -4.598 1.00 81.50 134 PRO A N 1
ATOM 1122 C CA . PRO A 1 134 ? -6.739 8.480 -5.247 1.00 81.50 134 PRO A CA 1
ATOM 1123 C C . PRO A 1 134 ? -7.442 9.827 -5.504 1.00 81.50 134 PRO A C 1
ATOM 1125 O O . PRO A 1 134 ? -6.802 10.823 -5.860 1.00 81.50 134 PRO A O 1
ATOM 1128 N N . SER A 1 135 ? -8.761 9.890 -5.298 1.00 82.06 135 SER A N 1
ATOM 1129 C CA . SER A 1 135 ? -9.572 11.075 -5.553 1.00 82.06 135 SER A CA 1
ATOM 1130 C C . SER A 1 135 ? -9.665 12.038 -4.369 1.00 82.06 135 SER A C 1
ATOM 1132 O O . SER A 1 135 ? -10.252 13.105 -4.515 1.00 82.06 135 SER A O 1
ATOM 1134 N N . ILE A 1 136 ? -9.057 11.721 -3.218 1.00 84.25 136 ILE A N 1
ATOM 1135 C CA . ILE A 1 136 ? -9.044 12.620 -2.054 1.00 84.25 136 ILE A CA 1
ATOM 1136 C C . ILE A 1 136 ? -8.293 13.911 -2.408 1.00 84.25 136 ILE A C 1
ATOM 1138 O O . ILE A 1 136 ? -7.142 13.865 -2.859 1.00 84.25 136 ILE A O 1
ATOM 1142 N N . VAL A 1 137 ? -8.941 15.053 -2.175 1.00 82.38 137 VAL A N 1
ATOM 1143 C CA . VAL A 1 137 ? -8.435 16.400 -2.463 1.00 82.38 137 VAL A CA 1
ATOM 1144 C C . VAL A 1 137 ? -8.243 17.169 -1.161 1.00 82.38 137 VAL A C 1
ATOM 1146 O O . VAL A 1 137 ? -9.131 17.173 -0.312 1.00 82.38 137 VAL A O 1
ATOM 1149 N N . LYS A 1 138 ? -7.112 17.865 -1.012 1.00 74.12 138 LYS A N 1
ATOM 1150 C CA . LYS A 1 138 ? -6.873 18.754 0.126 1.00 74.12 138 LYS A CA 1
ATOM 1151 C C . LYS A 1 138 ? -6.290 20.085 -0.307 1.00 74.12 138 LYS A C 1
ATOM 1153 O O . LYS A 1 138 ? -5.424 20.150 -1.173 1.00 74.12 138 LYS A O 1
ATOM 1158 N N . LYS A 1 139 ? -6.749 21.150 0.342 1.00 76.75 139 LYS A N 1
ATOM 1159 C CA . LYS A 1 139 ? -6.195 22.490 0.186 1.00 76.75 139 LYS A CA 1
ATOM 1160 C C . LYS A 1 139 ? -5.112 22.710 1.242 1.00 76.75 139 LYS A C 1
ATOM 1162 O O . LYS A 1 139 ? -5.364 22.553 2.433 1.00 76.75 139 LYS A O 1
ATOM 1167 N N . TYR A 1 140 ? -3.918 23.064 0.795 1.00 71.38 140 TYR A N 1
ATOM 1168 C CA . TYR A 1 140 ? -2.772 23.447 1.609 1.00 71.38 140 TYR A CA 1
ATOM 1169 C C . TYR A 1 140 ? -2.340 24.845 1.193 1.00 71.38 140 TYR A C 1
ATOM 1171 O O . TYR A 1 140 ? -1.924 25.027 0.054 1.00 71.38 140 TYR A O 1
ATOM 1179 N N . ASN A 1 141 ? -2.432 25.827 2.092 1.00 69.88 141 ASN A N 1
ATOM 1180 C CA . ASN A 1 141 ? -1.980 27.203 1.841 1.00 69.88 141 ASN A CA 1
ATOM 1181 C C . ASN A 1 141 ? -2.480 27.763 0.487 1.00 69.88 141 ASN A C 1
ATOM 1183 O O . ASN A 1 141 ? -1.708 28.314 -0.289 1.00 69.88 141 ASN A O 1
ATOM 1187 N N . GLY A 1 142 ? -3.758 27.528 0.158 1.00 72.25 142 GLY A N 1
ATOM 1188 C CA . GLY A 1 142 ? -4.374 27.933 -1.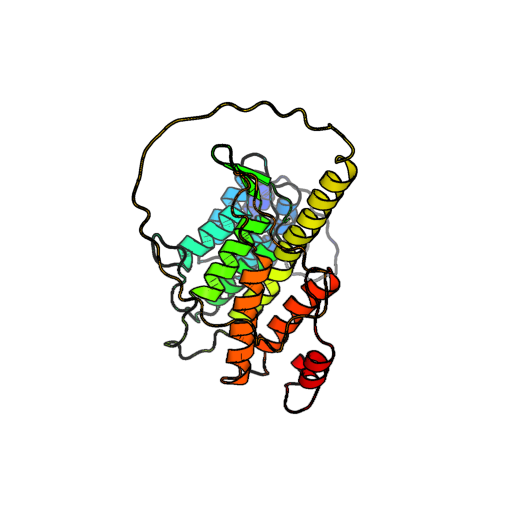116 1.00 72.25 142 GLY A CA 1
ATOM 1189 C C . GLY A 1 142 ? -4.136 26.990 -2.306 1.00 72.25 142 GLY A C 1
ATOM 1190 O O . GLY A 1 142 ? -4.871 27.062 -3.286 1.00 72.25 142 GLY A O 1
ATOM 1191 N N . ARG A 1 143 ? -3.187 26.048 -2.223 1.00 74.06 143 ARG A N 1
ATOM 1192 C CA . ARG A 1 143 ? -2.915 25.048 -3.269 1.00 74.06 143 ARG A CA 1
ATOM 1193 C C . ARG A 1 143 ? -3.730 23.784 -3.052 1.00 74.06 143 ARG A C 1
ATOM 1195 O O . ARG A 1 143 ? -3.728 23.205 -1.969 1.00 74.06 143 ARG A O 1
ATOM 1202 N N . THR A 1 144 ? -4.398 23.320 -4.097 1.00 78.69 144 THR A N 1
ATOM 1203 C CA . THR A 1 144 ? -5.163 22.075 -4.057 1.00 78.69 144 THR A CA 1
ATOM 1204 C C . THR A 1 144 ? -4.259 20.913 -4.460 1.00 78.69 144 THR A C 1
ATOM 1206 O O . THR A 1 144 ? -3.867 20.802 -5.615 1.00 78.69 144 THR A O 1
ATOM 1209 N N . VAL A 1 145 ? -3.918 20.046 -3.508 1.00 81.75 145 VAL A N 1
ATOM 1210 C CA . VAL A 1 145 ? -3.091 18.856 -3.734 1.00 81.75 145 VAL A CA 1
ATOM 1211 C C . VAL A 1 145 ? -3.954 17.613 -3.590 1.00 81.75 145 VAL A C 1
ATOM 1213 O O . VAL A 1 145 ? -4.741 17.473 -2.649 1.00 81.75 145 VAL A O 1
ATOM 1216 N N . ARG A 1 146 ? -3.807 16.692 -4.538 1.00 85.88 146 ARG A N 1
ATOM 1217 C CA . ARG A 1 146 ? -4.539 15.428 -4.547 1.00 85.88 146 ARG A CA 1
ATOM 1218 C C . ARG A 1 146 ? -3.684 14.304 -3.971 1.00 85.88 146 ARG A C 1
ATOM 1220 O O . ARG A 1 146 ? -2.462 14.300 -4.106 1.00 85.88 146 ARG A O 1
ATOM 1227 N N . SER A 1 147 ? -4.345 13.340 -3.342 1.00 88.19 147 SER A N 1
ATOM 1228 C CA . SER A 1 147 ? -3.703 12.153 -2.765 1.00 88.19 147 SER A CA 1
ATOM 1229 C C . SER A 1 147 ? -2.900 11.357 -3.796 1.00 88.19 147 SER A C 1
ATOM 1231 O O . SER A 1 147 ? -1.768 10.985 -3.499 1.00 88.19 147 SER A O 1
ATOM 1233 N N . ALA A 1 148 ? -3.422 11.180 -5.017 1.00 89.81 148 ALA A N 1
ATOM 1234 C CA . ALA A 1 148 ? -2.716 10.505 -6.108 1.00 89.81 148 ALA A CA 1
ATOM 1235 C C . ALA A 1 148 ? -1.329 11.111 -6.379 1.00 89.81 148 ALA A C 1
ATOM 1237 O O . ALA A 1 148 ? -0.342 10.385 -6.398 1.00 89.81 148 ALA A O 1
ATOM 1238 N N . ASN A 1 149 ? -1.235 12.441 -6.496 1.00 89.69 149 ASN A N 1
ATOM 1239 C CA . ASN A 1 149 ? 0.027 13.140 -6.746 1.00 89.69 149 ASN A CA 1
ATOM 1240 C C . ASN A 1 149 ? 1.026 12.926 -5.601 1.00 89.69 149 ASN A C 1
ATOM 1242 O O . ASN A 1 149 ? 2.199 12.674 -5.854 1.00 89.69 149 ASN A O 1
ATOM 1246 N N . ILE A 1 150 ? 0.561 12.981 -4.347 1.00 91.00 150 ILE A N 1
ATOM 1247 C CA . ILE A 1 150 ? 1.412 12.761 -3.167 1.00 91.00 150 ILE A CA 1
ATOM 1248 C C . ILE A 1 150 ? 1.946 11.325 -3.151 1.00 91.00 150 ILE A C 1
ATOM 1250 O O . ILE A 1 150 ? 3.137 11.115 -2.935 1.00 91.00 150 ILE A O 1
ATOM 1254 N N . ILE A 1 151 ? 1.077 10.339 -3.392 1.00 92.62 151 ILE A N 1
ATOM 1255 C CA . ILE A 1 151 ? 1.444 8.917 -3.383 1.00 92.62 151 ILE A CA 1
ATOM 1256 C C . ILE A 1 151 ? 2.398 8.601 -4.541 1.00 92.62 151 ILE A C 1
ATOM 1258 O O . ILE A 1 151 ? 3.412 7.944 -4.318 1.00 92.62 151 ILE A O 1
ATOM 1262 N N . CYS A 1 152 ? 2.129 9.113 -5.748 1.00 92.62 152 CYS A N 1
ATOM 1263 C CA . CYS A 1 152 ? 3.024 8.981 -6.899 1.00 92.62 152 CYS A CA 1
ATOM 1264 C C . CYS A 1 152 ? 4.391 9.601 -6.625 1.00 92.62 152 CYS A C 1
ATOM 1266 O O . CYS A 1 152 ? 5.398 8.921 -6.790 1.00 92.62 152 CYS A O 1
ATOM 1268 N N . ALA A 1 153 ? 4.435 10.857 -6.168 1.00 91.81 153 ALA A N 1
ATOM 1269 C CA . ALA A 1 153 ? 5.685 11.535 -5.837 1.00 91.81 153 ALA A CA 1
ATOM 1270 C C . ALA A 1 153 ? 6.498 10.728 -4.818 1.00 91.81 153 ALA A C 1
ATOM 1272 O O . ALA A 1 153 ? 7.698 10.537 -4.986 1.00 91.81 153 ALA A O 1
ATOM 1273 N N . PHE A 1 154 ? 5.829 10.204 -3.792 1.00 93.38 154 PHE A N 1
ATOM 1274 C CA . PHE A 1 154 ? 6.455 9.395 -2.758 1.00 93.38 154 PHE A CA 1
ATOM 1275 C C . PHE A 1 154 ? 7.008 8.062 -3.290 1.00 93.38 154 PHE A C 1
ATOM 1277 O O . PHE A 1 154 ? 8.161 7.733 -3.026 1.00 93.38 154 PHE A O 1
ATOM 1284 N N . MET A 1 155 ? 6.231 7.310 -4.076 1.00 95.31 155 MET A N 1
ATOM 1285 C CA . MET A 1 155 ? 6.673 6.039 -4.667 1.00 95.31 155 MET A CA 1
ATOM 1286 C C . MET A 1 155 ? 7.780 6.227 -5.718 1.00 95.31 155 MET A C 1
ATOM 1288 O O . MET A 1 155 ? 8.723 5.443 -5.753 1.00 95.31 155 MET A O 1
ATOM 1292 N N . ILE A 1 156 ? 7.723 7.285 -6.533 1.00 94.12 156 ILE A N 1
ATOM 1293 C CA . ILE A 1 156 ? 8.801 7.645 -7.471 1.00 94.12 156 ILE A CA 1
ATOM 1294 C C . ILE A 1 156 ? 10.076 7.995 -6.702 1.00 94.12 156 ILE A C 1
ATOM 1296 O O . ILE A 1 156 ? 11.160 7.548 -7.065 1.00 94.12 156 ILE A O 1
ATOM 1300 N N . ASN A 1 157 ? 9.957 8.753 -5.610 1.00 93.56 157 ASN A N 1
ATOM 1301 C CA . ASN A 1 157 ? 11.092 9.083 -4.754 1.00 93.56 157 ASN A CA 1
ATOM 1302 C C . ASN A 1 157 ? 11.751 7.820 -4.184 1.00 93.56 157 ASN A C 1
ATOM 1304 O O . ASN A 1 157 ? 12.975 7.729 -4.133 1.00 93.56 157 ASN A O 1
ATOM 1308 N N . ILE A 1 158 ? 10.941 6.823 -3.816 1.00 93.75 158 ILE A N 1
ATOM 1309 C CA . ILE A 1 158 ? 11.440 5.513 -3.399 1.00 93.75 158 ILE A CA 1
ATOM 1310 C C . ILE A 1 158 ? 12.231 4.847 -4.526 1.00 93.75 158 ILE A C 1
ATOM 1312 O O . ILE A 1 158 ? 13.364 4.444 -4.304 1.00 93.75 158 ILE A O 1
ATOM 1316 N N . LEU A 1 159 ? 11.676 4.775 -5.737 1.00 93.88 159 LEU A N 1
ATOM 1317 C CA . LEU A 1 159 ? 12.354 4.169 -6.887 1.00 93.88 159 LEU A CA 1
ATOM 1318 C C . LEU A 1 159 ? 13.667 4.878 -7.248 1.00 93.88 159 LEU A C 1
ATOM 1320 O O . LEU A 1 159 ? 14.639 4.208 -7.597 1.00 93.88 159 LEU A O 1
ATOM 1324 N N . ARG A 1 160 ? 13.708 6.208 -7.135 1.00 92.88 160 ARG A N 1
ATOM 1325 C CA . ARG A 1 160 ? 14.866 7.031 -7.502 1.00 92.88 160 ARG A CA 1
ATOM 1326 C C . ARG A 1 160 ? 16.027 6.918 -6.516 1.00 92.88 160 ARG A C 1
ATOM 1328 O O . ARG A 1 160 ? 17.177 6.913 -6.936 1.00 92.88 160 ARG A O 1
ATOM 1335 N N . PHE A 1 161 ? 15.730 6.861 -5.219 1.00 90.00 161 PHE A N 1
ATOM 1336 C CA . PHE A 1 161 ? 16.742 6.937 -4.158 1.00 90.00 161 PHE A CA 1
ATOM 1337 C C . PHE A 1 161 ? 16.962 5.619 -3.408 1.00 90.00 161 PHE A C 1
ATOM 1339 O O . PHE A 1 161 ? 17.681 5.602 -2.411 1.00 90.00 161 PHE A O 1
ATOM 1346 N N . ASN A 1 162 ? 16.344 4.520 -3.844 1.00 90.56 162 ASN A N 1
ATOM 1347 C CA . ASN A 1 162 ? 16.609 3.208 -3.268 1.00 90.56 162 ASN A CA 1
ATOM 1348 C C . ASN A 1 162 ? 17.979 2.694 -3.727 1.00 90.56 162 ASN A C 1
ATOM 1350 O O . ASN A 1 162 ? 18.148 2.310 -4.883 1.00 90.56 162 ASN A O 1
ATOM 1354 N N . ASP A 1 163 ? 18.927 2.650 -2.794 1.00 87.31 163 ASP A N 1
ATOM 1355 C CA . ASP A 1 163 ? 20.216 1.987 -2.961 1.00 87.31 163 ASP A CA 1
ATOM 1356 C C . ASP A 1 163 ? 20.322 0.820 -1.975 1.00 87.31 163 ASP A C 1
ATOM 1358 O O . ASP A 1 163 ? 20.326 0.997 -0.753 1.00 87.31 163 ASP A O 1
ATOM 1362 N N . ASN A 1 164 ? 20.388 -0.388 -2.529 1.00 87.06 164 ASN A N 1
ATOM 1363 C CA . ASN A 1 164 ? 20.486 -1.637 -1.784 1.00 87.06 164 ASN A CA 1
ATOM 1364 C C . ASN A 1 164 ? 21.779 -2.406 -2.119 1.00 87.06 164 ASN A C 1
ATOM 1366 O O . ASN A 1 164 ? 21.900 -3.585 -1.796 1.00 87.06 164 ASN A O 1
ATOM 1370 N N . SER A 1 165 ? 22.762 -1.745 -2.744 1.00 86.00 165 SER A N 1
ATOM 1371 C CA . SER A 1 165 ? 23.970 -2.380 -3.298 1.00 86.00 165 SER A CA 1
ATOM 1372 C C . SER A 1 165 ? 24.868 -3.037 -2.245 1.00 86.00 165 SER A C 1
ATOM 1374 O O . SER A 1 165 ? 25.610 -3.965 -2.550 1.00 86.00 165 SER A O 1
ATOM 1376 N N . MET A 1 166 ? 24.807 -2.562 -0.998 1.00 85.88 166 MET A N 1
ATOM 1377 C CA . MET A 1 166 ? 25.621 -3.067 0.117 1.00 85.88 166 MET A CA 1
ATOM 1378 C C . MET A 1 166 ? 24.972 -4.233 0.875 1.00 85.88 166 MET A C 1
ATOM 1380 O O . MET A 1 166 ? 25.582 -4.784 1.790 1.00 85.88 166 MET A O 1
ATOM 1384 N N . ASN A 1 167 ? 23.734 -4.600 0.537 1.00 89.56 167 ASN A N 1
ATOM 1385 C CA . ASN A 1 167 ? 23.015 -5.667 1.219 1.00 89.56 167 ASN A CA 1
ATOM 1386 C C . ASN A 1 167 ? 23.254 -7.028 0.558 1.00 89.56 167 ASN A C 1
ATOM 1388 O O . ASN A 1 167 ? 23.268 -7.158 -0.661 1.00 89.56 167 ASN A O 1
ATOM 1392 N N . SER A 1 168 ? 23.359 -8.077 1.378 1.00 89.56 168 SER A N 1
ATOM 1393 C CA . SER A 1 168 ? 23.533 -9.455 0.895 1.00 89.56 168 SER A CA 1
ATOM 1394 C C . SER A 1 168 ? 22.281 -10.033 0.227 1.00 89.56 168 SER A C 1
ATOM 1396 O O . SER A 1 168 ? 22.369 -11.026 -0.491 1.00 89.56 168 SER A O 1
ATOM 1398 N N . PHE A 1 169 ? 21.110 -9.454 0.502 1.00 89.75 169 PHE A N 1
ATOM 1399 C CA . PHE A 1 169 ? 19.826 -9.905 -0.024 1.00 89.75 169 PHE A CA 1
ATOM 1400 C C . PHE A 1 169 ? 19.296 -8.933 -1.075 1.00 89.75 169 PHE A C 1
ATOM 1402 O O . PHE A 1 169 ? 19.397 -7.714 -0.929 1.00 89.75 169 PHE A O 1
ATOM 1409 N N . SER A 1 170 ? 18.674 -9.490 -2.114 1.00 89.75 170 SER A N 1
ATOM 1410 C CA . SER A 1 170 ? 18.005 -8.708 -3.150 1.00 89.75 170 SER A CA 1
ATOM 1411 C C . SER A 1 170 ? 16.672 -8.150 -2.650 1.00 89.75 170 SER A C 1
ATOM 1413 O O . SER A 1 170 ? 15.868 -8.852 -2.040 1.00 89.75 170 SER A O 1
ATOM 1415 N N . ASP A 1 171 ? 16.405 -6.892 -2.975 1.00 92.88 171 ASP A N 1
ATOM 1416 C CA . ASP A 1 171 ? 15.159 -6.172 -2.717 1.00 92.88 171 ASP A CA 1
ATOM 1417 C C . ASP A 1 171 ? 14.214 -6.157 -3.930 1.00 92.88 171 ASP A C 1
ATOM 1419 O O . ASP A 1 171 ? 13.240 -5.403 -3.950 1.00 92.88 171 ASP A O 1
ATOM 1423 N N . SER A 1 172 ? 14.441 -7.038 -4.912 1.00 93.62 172 SER A N 1
ATOM 1424 C CA . SER A 1 172 ? 13.629 -7.147 -6.137 1.00 93.62 172 SER A CA 1
ATOM 1425 C C . SER A 1 172 ? 12.123 -7.222 -5.860 1.00 93.62 172 SER A C 1
ATOM 1427 O O . SER A 1 172 ? 11.327 -6.586 -6.545 1.00 93.62 172 SER A O 1
ATOM 1429 N N . GLU A 1 173 ? 11.716 -7.954 -4.819 1.00 93.25 173 GLU A N 1
ATOM 1430 C CA . GLU A 1 173 ? 10.309 -8.099 -4.424 1.00 93.25 173 GLU A CA 1
ATOM 1431 C C . GLU A 1 173 ? 9.727 -6.813 -3.808 1.00 93.25 173 GLU A C 1
ATOM 1433 O O . GLU A 1 173 ? 8.540 -6.520 -3.958 1.00 93.25 173 GLU A O 1
ATOM 1438 N N . TYR A 1 174 ? 10.558 -6.014 -3.132 1.00 94.62 174 TYR A N 1
ATOM 1439 C CA . TYR A 1 174 ? 10.142 -4.712 -2.618 1.00 94.62 174 TYR A CA 1
ATOM 1440 C C . TYR A 1 174 ? 9.948 -3.726 -3.772 1.00 94.62 174 TYR A C 1
ATOM 1442 O O . TYR A 1 174 ? 8.871 -3.143 -3.886 1.00 94.62 174 TYR A O 1
ATOM 1450 N N . ILE A 1 175 ? 10.925 -3.620 -4.677 1.00 95.75 175 ILE A N 1
ATOM 1451 C CA . ILE A 1 175 ? 10.852 -2.758 -5.867 1.00 95.75 175 ILE A CA 1
ATOM 1452 C C . ILE A 1 175 ? 9.686 -3.148 -6.779 1.00 95.75 175 ILE A C 1
ATOM 1454 O O . ILE A 1 175 ? 8.907 -2.283 -7.179 1.00 95.75 175 ILE A O 1
ATOM 1458 N N . SER A 1 176 ? 9.495 -4.446 -7.028 1.00 95.62 176 SER A N 1
ATOM 1459 C CA . SER A 1 176 ? 8.333 -4.994 -7.738 1.00 95.62 176 SER A CA 1
ATOM 1460 C C . SER A 1 176 ? 7.015 -4.462 -7.169 1.00 95.62 176 SER A C 1
ATOM 1462 O O . SER A 1 176 ? 6.147 -3.996 -7.912 1.00 95.62 176 SER A O 1
ATOM 1464 N N . ASN A 1 177 ? 6.879 -4.479 -5.843 1.00 95.88 177 ASN A N 1
ATOM 1465 C CA . ASN A 1 177 ? 5.692 -3.991 -5.158 1.00 95.88 177 ASN A CA 1
ATOM 1466 C C . ASN A 1 177 ? 5.504 -2.470 -5.306 1.00 95.88 177 ASN A C 1
ATOM 1468 O O . ASN A 1 177 ? 4.376 -2.018 -5.501 1.00 95.88 177 ASN A O 1
ATOM 1472 N N . VAL A 1 178 ? 6.584 -1.680 -5.274 1.00 96.69 178 VAL A N 1
ATOM 1473 C CA . VAL A 1 178 ? 6.511 -0.226 -5.517 1.00 96.69 178 VAL A CA 1
ATOM 1474 C C . VAL A 1 178 ? 6.050 0.070 -6.946 1.00 96.69 178 VAL A C 1
ATOM 1476 O O . VAL A 1 178 ? 5.125 0.860 -7.136 1.00 96.69 178 VAL A O 1
ATOM 1479 N N . ILE A 1 179 ? 6.633 -0.608 -7.940 1.00 97.12 179 ILE A N 1
ATOM 1480 C CA . ILE A 1 179 ? 6.273 -0.459 -9.359 1.00 97.12 179 ILE A CA 1
ATOM 1481 C C . ILE A 1 179 ? 4.794 -0.804 -9.574 1.00 97.12 179 ILE A C 1
ATOM 1483 O O . ILE A 1 179 ? 4.043 -0.013 -10.142 1.00 97.12 179 ILE A O 1
ATOM 1487 N N . LYS A 1 180 ? 4.330 -1.950 -9.058 1.00 96.00 180 LYS A N 1
ATOM 1488 C CA . LYS A 1 180 ? 2.913 -2.347 -9.149 1.00 96.00 180 LYS A CA 1
ATOM 1489 C C . LYS A 1 180 ? 1.994 -1.352 -8.430 1.00 96.00 180 LYS A C 1
ATOM 1491 O O . LYS A 1 180 ? 0.892 -1.074 -8.909 1.00 96.00 180 LYS A O 1
ATOM 1496 N N . GLY A 1 181 ? 2.456 -0.793 -7.311 1.00 94.31 181 GLY A N 1
ATOM 1497 C CA . GLY A 1 181 ? 1.727 0.172 -6.494 1.00 94.31 181 GLY A CA 1
ATOM 1498 C C . GLY A 1 181 ? 1.407 1.492 -7.205 1.00 94.31 181 GLY A C 1
ATOM 1499 O O . GLY A 1 181 ? 0.355 2.080 -6.931 1.00 94.31 181 GLY A O 1
ATOM 1500 N N . LEU A 1 182 ? 2.251 1.916 -8.153 1.00 94.69 182 LEU A N 1
ATOM 1501 C CA . LEU A 1 182 ? 2.100 3.160 -8.920 1.00 94.69 182 LEU A CA 1
ATOM 1502 C C . LEU A 1 182 ? 0.913 3.164 -9.893 1.00 94.69 182 LEU A C 1
ATOM 1504 O O . LEU A 1 182 ? 0.431 4.237 -10.252 1.00 94.69 182 LEU A O 1
ATOM 1508 N N . ALA A 1 183 ? 0.412 1.996 -10.303 1.00 93.56 183 ALA A N 1
ATOM 1509 C CA . ALA A 1 183 ? -0.581 1.896 -11.375 1.00 93.56 183 ALA A CA 1
ATOM 1510 C C . ALA A 1 183 ? -1.857 2.696 -11.081 1.00 93.56 183 ALA A C 1
ATOM 1512 O O . ALA A 1 183 ? -2.273 3.539 -11.868 1.00 93.56 183 ALA A O 1
ATOM 1513 N N . ARG A 1 184 ? -2.473 2.466 -9.918 1.00 92.12 184 ARG A N 1
ATOM 1514 C CA . ARG A 1 184 ? -3.739 3.109 -9.534 1.00 92.12 184 ARG A CA 1
ATOM 1515 C C . ARG A 1 184 ? -3.660 4.640 -9.469 1.00 92.12 184 ARG A C 1
ATOM 1517 O O . ARG A 1 184 ? -4.510 5.280 -10.087 1.00 92.12 184 ARG A O 1
ATOM 1524 N N . PRO A 1 185 ? -2.699 5.251 -8.746 1.00 92.00 185 PRO A N 1
ATOM 1525 C CA . PRO A 1 185 ? -2.638 6.706 -8.668 1.00 92.00 185 PRO A CA 1
ATOM 1526 C C . PRO A 1 185 ? -2.270 7.357 -10.012 1.00 92.00 185 PRO A C 1
ATOM 1528 O O . PRO A 1 185 ? -2.813 8.415 -10.315 1.00 92.00 185 PRO A O 1
ATOM 1531 N N . LEU A 1 186 ? -1.444 6.722 -10.856 1.00 91.62 186 LEU A N 1
ATOM 1532 C CA . LEU A 1 186 ? -1.132 7.243 -12.195 1.00 91.62 186 LEU A CA 1
ATOM 1533 C C . LEU A 1 186 ? -2.348 7.238 -13.130 1.00 91.62 186 LEU A C 1
ATOM 1535 O O . LEU A 1 186 ? -2.589 8.230 -13.818 1.00 91.62 186 LEU A O 1
ATOM 1539 N N . ILE A 1 187 ? -3.143 6.163 -13.110 1.00 90.81 187 ILE A N 1
ATOM 1540 C CA . ILE A 1 187 ? -4.377 6.063 -13.903 1.00 90.81 187 ILE A CA 1
ATOM 1541 C C . ILE A 1 187 ? -5.352 7.187 -13.526 1.00 90.81 187 ILE A C 1
ATOM 1543 O O . ILE A 1 187 ? -5.881 7.855 -14.411 1.00 90.81 187 ILE A O 1
ATOM 1547 N N . GLU A 1 188 ? -5.552 7.451 -12.230 1.00 89.69 188 GLU A N 1
ATOM 1548 C CA . GLU A 1 188 ? -6.432 8.540 -11.773 1.00 89.69 188 GLU A CA 1
ATOM 1549 C C . GLU A 1 188 ? -5.940 9.917 -12.245 1.00 89.69 188 GLU A C 1
ATOM 1551 O O . GLU A 1 188 ? -6.746 10.770 -12.619 1.00 89.69 188 GLU A O 1
ATOM 1556 N N . ILE A 1 189 ? -4.623 10.157 -12.221 1.00 87.38 189 ILE A N 1
ATOM 1557 C CA . ILE A 1 189 ? -4.038 11.424 -12.683 1.00 87.38 189 ILE A CA 1
ATOM 1558 C C . ILE A 1 189 ? -4.299 11.612 -14.182 1.00 87.38 189 ILE A C 1
ATOM 1560 O O . ILE A 1 189 ? -4.754 12.680 -14.587 1.00 87.38 189 ILE A O 1
ATOM 1564 N N . SER A 1 190 ? -4.054 10.584 -14.996 1.00 86.38 190 SER A N 1
ATOM 1565 C CA . SER A 1 190 ? -4.227 10.663 -16.450 1.00 86.38 190 SER A CA 1
ATOM 1566 C C . SER A 1 190 ? -5.695 10.798 -16.862 1.00 86.38 190 SER A C 1
ATOM 1568 O O . SER A 1 190 ? -6.031 11.706 -17.619 1.00 86.38 190 SER A O 1
ATOM 1570 N N . GLN A 1 191 ? -6.596 9.984 -16.301 1.00 85.44 191 GLN A N 1
ATOM 1571 C CA . GLN A 1 191 ? -8.028 10.050 -16.622 1.00 85.44 191 GLN A CA 1
ATOM 1572 C C . GLN A 1 191 ? -8.652 11.409 -16.293 1.00 85.44 191 GLN A C 1
ATOM 1574 O O . GLN A 1 191 ? -9.657 11.789 -16.892 1.00 85.44 191 GLN A O 1
ATOM 1579 N N . ARG A 1 192 ? -8.093 12.141 -15.323 1.00 81.44 192 ARG A N 1
ATOM 1580 C CA . ARG A 1 192 ? -8.544 13.499 -15.020 1.00 81.44 192 ARG A CA 1
ATOM 1581 C C . ARG A 1 192 ? -8.045 14.535 -16.000 1.00 81.44 192 ARG A C 1
ATOM 1583 O O . ARG A 1 192 ? -8.866 15.359 -16.366 1.00 81.44 192 ARG A O 1
ATOM 1590 N N . LYS A 1 193 ? -6.780 14.476 -16.425 1.00 80.06 193 LYS A N 1
ATOM 1591 C CA . LYS A 1 193 ? -6.269 15.384 -17.463 1.00 80.06 193 LYS A CA 1
ATOM 1592 C C . LYS A 1 193 ? -7.178 15.334 -18.692 1.00 80.06 193 LYS A C 1
ATOM 1594 O O . LYS A 1 193 ? -7.771 16.339 -19.038 1.00 80.06 193 LYS A O 1
ATOM 1599 N N . VAL A 1 194 ? -7.483 14.125 -19.175 1.00 79.62 194 VAL A N 1
ATOM 1600 C CA . VAL A 1 194 ? -8.417 13.914 -20.298 1.00 79.62 194 VAL A CA 1
ATOM 1601 C C . VAL A 1 194 ? -9.802 14.529 -20.045 1.00 79.62 194 VAL A C 1
ATOM 1603 O O . VAL A 1 194 ? -10.403 15.103 -20.945 1.00 79.62 194 VAL A O 1
ATOM 1606 N N . LYS A 1 195 ? -10.341 14.422 -18.823 1.00 80.12 195 LYS A N 1
ATOM 1607 C CA . LYS A 1 195 ? -11.631 15.047 -18.478 1.00 80.12 195 LYS A CA 1
ATOM 1608 C C . LYS A 1 195 ? -11.548 16.571 -18.436 1.00 80.12 195 LYS A C 1
ATOM 1610 O O . LYS A 1 195 ? -12.477 17.220 -18.895 1.00 80.12 195 LYS A O 1
ATOM 1615 N N . GLU A 1 196 ? -10.487 17.119 -17.853 1.00 79.31 196 GLU A N 1
ATOM 1616 C CA . GLU A 1 196 ? -10.255 18.561 -17.757 1.00 79.31 196 GLU A CA 1
ATOM 1617 C C . GLU A 1 196 ? -10.079 19.157 -19.168 1.00 79.31 196 GLU A C 1
ATOM 1619 O O . GLU A 1 196 ? -10.768 20.120 -19.495 1.00 79.31 196 GLU A O 1
ATOM 1624 N N . ASP A 1 197 ? -9.303 18.507 -20.039 1.00 75.69 197 ASP A N 1
ATOM 1625 C CA . ASP A 1 197 ? -9.084 18.911 -21.436 1.00 75.69 197 ASP A CA 1
ATOM 1626 C C . ASP A 1 197 ? -10.388 18.874 -22.256 1.00 75.69 197 ASP A C 1
ATOM 1628 O O . ASP A 1 197 ? -10.728 19.834 -22.948 1.00 75.69 197 ASP A O 1
ATOM 1632 N N . ASN A 1 198 ? -11.192 17.813 -22.114 1.00 75.75 198 ASN A N 1
ATOM 1633 C CA . ASN A 1 198 ? -12.493 17.716 -22.787 1.00 75.75 198 ASN A CA 1
ATOM 1634 C C . ASN A 1 198 ? -13.469 18.819 -22.340 1.00 75.75 198 ASN A C 1
ATOM 1636 O O . ASN A 1 198 ? -14.189 19.373 -23.167 1.00 75.75 198 ASN A O 1
ATOM 1640 N N . MET A 1 199 ? -13.482 19.172 -21.049 1.00 72.88 199 MET A N 1
ATOM 1641 C CA . MET A 1 199 ? -14.339 20.248 -20.530 1.00 72.88 199 MET A CA 1
ATOM 1642 C C . MET A 1 199 ? -13.894 21.640 -20.999 1.00 72.88 199 MET A C 1
ATOM 1644 O O . MET A 1 199 ? -14.737 22.525 -21.142 1.00 72.88 199 MET A O 1
ATOM 1648 N N . MET A 1 200 ? -12.596 21.856 -21.232 1.00 70.50 200 MET A N 1
ATOM 1649 C CA . MET A 1 200 ? -12.096 23.110 -21.806 1.00 70.50 200 MET A CA 1
ATOM 1650 C C . MET A 1 200 ? -12.462 23.225 -23.290 1.00 70.50 200 MET A C 1
ATOM 1652 O O . MET A 1 200 ? -12.937 24.274 -23.722 1.00 70.50 200 MET A O 1
ATOM 1656 N N . ASN A 1 201 ? -12.346 22.128 -24.042 1.00 67.50 201 ASN A N 1
ATOM 1657 C CA . ASN A 1 201 ? -12.689 22.089 -25.465 1.00 67.50 201 ASN A CA 1
ATOM 1658 C C . ASN A 1 201 ? -14.196 22.283 -25.724 1.00 67.50 201 ASN A C 1
ATOM 1660 O O . ASN A 1 201 ? -14.571 22.914 -26.709 1.00 67.50 201 ASN A O 1
ATOM 1664 N N . GLU A 1 202 ? -15.071 21.808 -24.830 1.00 59.69 202 GLU A N 1
ATOM 1665 C CA . GLU A 1 202 ? -16.524 22.030 -24.933 1.00 59.69 202 GLU A CA 1
ATOM 1666 C C . GLU A 1 202 ? -16.955 23.468 -24.578 1.00 59.69 202 GLU A C 1
ATOM 1668 O O . GLU A 1 202 ? -17.957 23.953 -25.103 1.00 59.69 202 GLU A O 1
ATOM 1673 N N . ASN A 1 203 ? -16.199 24.179 -23.731 1.00 58.38 203 ASN A N 1
ATOM 1674 C CA . ASN A 1 203 ? -16.517 25.551 -23.305 1.00 58.38 203 ASN A CA 1
ATOM 1675 C C . ASN A 1 203 ? -15.818 26.645 -24.142 1.00 58.38 203 ASN A C 1
ATOM 1677 O O . ASN A 1 203 ? -16.059 27.830 -23.916 1.00 58.38 203 ASN A O 1
ATOM 1681 N N . GLY A 1 204 ? -14.973 26.273 -25.109 1.00 49.56 204 GLY A N 1
ATOM 1682 C CA . GLY A 1 204 ? -14.123 27.183 -25.889 1.00 49.56 204 GLY A CA 1
ATOM 1683 C C . GLY A 1 204 ? -14.757 27.861 -27.115 1.00 49.56 204 GLY A C 1
ATOM 1684 O O . GLY A 1 204 ? -14.031 28.448 -27.914 1.00 49.56 204 GLY A O 1
ATOM 1685 N N . ILE A 1 205 ? -16.080 27.818 -27.320 1.00 44.22 205 ILE A N 1
ATOM 1686 C CA . ILE A 1 205 ? -16.701 28.503 -28.471 1.00 44.22 205 ILE A CA 1
ATOM 1687 C C . ILE A 1 205 ? -17.043 29.968 -28.128 1.00 44.22 205 ILE A C 1
ATOM 1689 O O . ILE A 1 205 ? -18.118 30.267 -27.613 1.00 44.22 205 ILE A O 1
ATOM 1693 N N . LYS A 1 206 ? -16.123 30.846 -28.563 1.00 40.50 206 LYS A N 1
ATOM 1694 C CA . LYS A 1 206 ? -16.228 32.285 -28.903 1.00 40.50 206 LYS A CA 1
ATOM 1695 C C . LYS A 1 206 ? -16.339 33.320 -27.776 1.00 40.50 206 LYS A C 1
ATOM 1697 O O . LYS A 1 206 ? -17.433 33.674 -27.345 1.00 40.50 206 LYS A O 1
ATOM 1702 N N . ILE A 1 207 ? -15.215 33.985 -27.507 1.00 33.25 207 ILE A N 1
ATOM 1703 C CA . ILE A 1 207 ? -15.183 35.449 -27.382 1.00 33.25 207 ILE A CA 1
ATOM 1704 C C . ILE A 1 207 ? -14.112 35.930 -28.362 1.00 33.25 207 ILE A C 1
ATOM 1706 O O . ILE A 1 207 ? -12.955 35.554 -28.234 1.00 33.25 207 ILE A O 1
ATOM 1710 N N . GLU A 1 208 ? -14.546 36.658 -29.392 1.00 30.70 208 GLU A N 1
ATOM 1711 C CA . GLU A 1 208 ? -13.680 37.287 -30.390 1.00 30.70 208 GLU A CA 1
ATOM 1712 C C . GLU A 1 208 ? -12.842 38.386 -29.724 1.00 30.70 208 GLU A C 1
ATOM 1714 O O . GLU A 1 208 ? -13.369 39.221 -28.981 1.00 30.70 208 GLU A O 1
ATOM 1719 N N . ASP A 1 209 ? -11.541 38.334 -29.996 1.00 32.22 209 ASP A N 1
ATOM 1720 C CA . ASP A 1 209 ? -10.518 39.269 -29.549 1.00 32.22 209 ASP A CA 1
ATOM 1721 C C . ASP A 1 209 ? -10.840 40.706 -29.985 1.00 32.22 209 ASP A C 1
ATOM 1723 O O . ASP A 1 209 ? -11.157 40.972 -31.145 1.00 32.22 209 ASP A O 1
ATOM 1727 N N . ASN A 1 210 ? -10.721 41.648 -29.050 1.00 28.11 210 ASN A N 1
ATOM 1728 C CA . ASN A 1 210 ? -10.540 43.060 -29.365 1.00 28.11 210 ASN A CA 1
ATOM 1729 C C . ASN A 1 210 ? -9.229 43.500 -28.722 1.00 28.11 210 ASN A C 1
ATOM 1731 O O . ASN A 1 210 ? -9.174 43.780 -27.522 1.00 28.11 210 ASN A O 1
ATOM 1735 N N . ASP A 1 211 ? -8.196 43.534 -29.556 1.00 34.03 211 ASP A N 1
ATOM 1736 C CA . ASP A 1 211 ? -6.898 44.128 -29.275 1.00 34.03 211 ASP A CA 1
ATOM 1737 C C . ASP A 1 211 ? -7.049 45.574 -28.789 1.00 34.03 211 ASP A C 1
ATOM 1739 O O . ASP A 1 211 ? -7.801 46.363 -29.365 1.00 34.03 211 ASP A O 1
ATOM 1743 N N . ASN A 1 212 ? -6.296 45.933 -27.749 1.00 27.70 212 ASN A N 1
ATOM 1744 C CA . ASN A 1 212 ? -5.738 47.273 -27.592 1.00 27.70 212 ASN A CA 1
ATOM 1745 C C . ASN A 1 212 ? -4.462 47.200 -26.745 1.00 27.70 212 ASN A C 1
ATOM 1747 O O . ASN A 1 212 ? -4.485 46.795 -25.581 1.00 27.70 212 ASN A O 1
ATOM 1751 N N . ASP A 1 213 ? -3.376 47.623 -27.382 1.00 31.39 213 ASP A N 1
ATOM 1752 C CA . ASP A 1 213 ? -2.021 47.814 -26.874 1.00 31.39 213 ASP A CA 1
ATOM 1753 C C . ASP A 1 213 ? -1.957 48.701 -25.626 1.00 31.39 213 ASP A C 1
ATOM 1755 O O . ASP A 1 213 ? -2.585 49.759 -25.629 1.00 31.39 213 ASP A O 1
ATOM 1759 N N . ILE A 1 214 ? -1.105 48.351 -24.645 1.00 30.83 214 ILE A N 1
ATOM 1760 C CA . ILE A 1 214 ? -0.326 49.312 -23.833 1.00 30.83 214 ILE A CA 1
ATOM 1761 C C . ILE A 1 214 ? 1.025 48.682 -23.428 1.00 30.83 214 ILE A C 1
ATOM 1763 O O . ILE A 1 214 ? 1.071 47.596 -22.850 1.00 30.83 214 ILE A O 1
ATOM 1767 N N . GLU A 1 215 ? 2.104 49.407 -23.733 1.00 28.52 215 GLU A N 1
ATOM 1768 C CA . GLU A 1 215 ? 3.520 49.142 -23.439 1.00 28.52 215 GLU A CA 1
ATOM 1769 C C . GLU A 1 215 ? 3.944 49.425 -21.971 1.00 28.52 215 GLU A C 1
ATOM 1771 O O . GLU A 1 215 ? 3.307 50.198 -21.255 1.00 28.52 215 GLU A O 1
ATOM 1776 N N . ASP A 1 216 ? 5.104 48.846 -21.617 1.00 28.33 216 ASP A N 1
ATOM 1777 C CA . ASP A 1 216 ? 6.130 49.267 -20.638 1.00 28.33 216 ASP A CA 1
ATOM 1778 C C . ASP A 1 216 ? 5.933 49.117 -19.107 1.00 28.33 216 ASP A C 1
ATOM 1780 O O . ASP A 1 216 ? 5.126 49.793 -18.476 1.00 28.33 216 ASP A O 1
ATOM 1784 N N . HIS A 1 217 ? 6.781 48.295 -18.456 1.00 26.61 217 HIS A N 1
ATOM 1785 C CA . HIS A 1 217 ? 8.045 48.708 -17.789 1.00 26.61 217 HIS A CA 1
ATOM 1786 C C . HIS A 1 217 ? 8.565 47.662 -16.760 1.00 26.61 217 HIS A C 1
ATOM 1788 O O . HIS A 1 217 ? 7.879 47.279 -15.819 1.00 26.61 217 HIS A O 1
ATOM 1794 N N . ASP A 1 218 ? 9.839 47.291 -16.932 1.00 25.84 218 ASP A N 1
ATOM 1795 C CA . ASP A 1 218 ? 10.929 47.150 -15.946 1.00 25.84 218 ASP A CA 1
ATOM 1796 C C . ASP A 1 218 ? 10.872 46.298 -14.644 1.00 25.84 218 ASP A C 1
ATOM 1798 O O . ASP A 1 218 ? 10.187 46.591 -13.670 1.00 25.84 218 ASP A O 1
ATOM 1802 N N . SER A 1 219 ? 11.907 45.438 -14.574 1.00 28.17 219 SER A N 1
ATOM 1803 C CA . SER A 1 219 ? 12.783 45.102 -13.426 1.00 28.17 219 SER A CA 1
ATOM 1804 C C . SER A 1 219 ? 12.334 44.072 -12.369 1.00 28.17 219 SER A C 1
ATOM 1806 O O . SER A 1 219 ? 11.490 44.336 -11.523 1.00 28.17 219 SER A O 1
ATOM 1808 N N . ILE A 1 220 ? 13.066 42.949 -12.272 1.00 26.16 220 ILE A N 1
ATOM 1809 C CA . ILE A 1 220 ? 14.095 42.666 -11.237 1.00 26.16 220 ILE A CA 1
ATOM 1810 C C . ILE A 1 220 ? 14.544 41.199 -11.362 1.00 26.16 220 ILE A C 1
ATOM 1812 O O . ILE A 1 220 ? 13.763 40.256 -11.297 1.00 26.16 220 ILE A O 1
ATOM 1816 N N . ASN A 1 221 ? 15.855 41.038 -11.511 1.00 30.50 221 ASN A N 1
ATOM 1817 C CA . ASN A 1 221 ? 16.583 39.780 -11.564 1.00 30.50 221 ASN A CA 1
ATOM 1818 C C . ASN A 1 221 ? 16.755 39.227 -10.134 1.00 30.50 221 ASN A C 1
ATOM 1820 O O . ASN A 1 221 ? 17.310 39.919 -9.279 1.00 30.50 221 ASN A O 1
ATOM 1824 N N . MET A 1 222 ? 16.328 37.991 -9.863 1.00 27.59 222 MET A N 1
ATOM 1825 C CA . MET A 1 222 ? 16.743 37.246 -8.670 1.00 27.59 222 MET A CA 1
ATOM 1826 C C . MET A 1 222 ? 17.223 35.853 -9.071 1.00 27.59 222 MET A C 1
ATOM 1828 O O . MET A 1 222 ? 16.514 35.101 -9.735 1.00 27.59 222 MET A O 1
ATOM 1832 N N . MET A 1 223 ? 18.463 35.559 -8.671 1.00 27.20 223 MET A N 1
ATOM 1833 C CA . MET A 1 223 ? 19.175 34.304 -8.884 1.00 27.20 223 MET A CA 1
ATOM 1834 C C . MET A 1 223 ? 18.309 33.075 -8.588 1.00 27.20 223 MET A C 1
ATOM 1836 O O . MET A 1 223 ? 17.897 32.864 -7.449 1.00 27.20 223 MET A O 1
ATOM 1840 N N . ASN A 1 224 ? 18.145 32.218 -9.596 1.00 30.52 224 ASN A N 1
ATOM 1841 C CA . ASN A 1 224 ? 17.820 30.811 -9.409 1.00 30.52 224 ASN A CA 1
ATOM 1842 C C . ASN A 1 224 ? 19.060 29.984 -9.757 1.00 30.52 224 ASN A C 1
ATOM 1844 O O . ASN A 1 224 ? 19.443 29.882 -10.926 1.00 30.52 224 ASN A O 1
ATOM 1848 N N . ASP A 1 225 ? 19.669 29.386 -8.733 1.00 26.98 225 ASP A N 1
ATOM 1849 C CA . ASP A 1 225 ? 20.666 28.331 -8.898 1.00 26.98 225 ASP A CA 1
ATOM 1850 C C . ASP A 1 225 ? 20.021 27.164 -9.648 1.00 26.98 225 ASP A C 1
ATOM 1852 O O . ASP A 1 225 ? 19.220 26.388 -9.123 1.00 26.98 225 ASP A O 1
ATOM 1856 N N . SER A 1 226 ? 20.351 27.089 -10.931 1.00 30.19 226 SER A N 1
ATOM 1857 C CA . SER A 1 226 ? 19.880 26.064 -11.845 1.00 30.19 226 SER A CA 1
ATOM 1858 C C . SER A 1 226 ? 20.734 24.817 -11.652 1.00 30.19 226 SER A C 1
ATOM 1860 O O . SER A 1 226 ? 21.910 24.789 -12.018 1.00 30.19 226 SER A O 1
ATOM 1862 N N . ILE A 1 227 ? 20.140 23.762 -11.093 1.00 26.05 227 ILE A N 1
ATOM 1863 C CA . ILE A 1 227 ? 20.679 22.408 -11.221 1.00 26.05 227 ILE A CA 1
ATOM 1864 C C . ILE A 1 227 ? 20.537 22.036 -12.698 1.00 26.05 227 ILE A C 1
ATOM 1866 O O . ILE A 1 227 ? 19.435 21.763 -13.172 1.00 26.05 227 ILE A O 1
ATOM 1870 N N . LYS A 1 228 ? 21.655 22.073 -13.430 1.00 24.64 228 LYS A N 1
ATOM 1871 C CA . LYS A 1 228 ? 21.751 21.537 -14.789 1.00 24.64 228 LYS A CA 1
ATOM 1872 C C . LYS A 1 228 ? 21.445 20.043 -14.729 1.00 24.64 228 LYS A C 1
ATOM 1874 O O . LYS A 1 228 ? 22.227 19.270 -14.183 1.00 24.64 228 LYS A O 1
ATOM 1879 N N . ILE A 1 229 ? 20.295 19.654 -15.261 1.00 28.50 229 ILE A N 1
ATOM 1880 C CA . ILE A 1 229 ? 20.073 18.287 -15.714 1.00 28.50 229 ILE A CA 1
ATOM 1881 C C . ILE A 1 229 ? 20.622 18.285 -17.135 1.00 28.50 229 ILE A C 1
ATOM 1883 O O . ILE A 1 229 ? 20.107 19.003 -17.986 1.00 28.50 229 ILE A O 1
ATOM 1887 N N . GLU A 1 230 ? 21.727 17.576 -17.350 1.00 26.55 230 GLU A N 1
ATOM 1888 C CA . GLU A 1 230 ? 22.253 17.336 -18.690 1.00 26.55 230 GLU A CA 1
ATOM 1889 C C . GLU A 1 230 ? 21.167 16.619 -19.502 1.00 26.55 230 GLU A C 1
ATOM 1891 O O . GLU A 1 230 ? 20.747 15.510 -19.164 1.00 26.55 230 GLU A O 1
ATOM 1896 N N . GLU A 1 231 ? 20.662 17.298 -20.531 1.00 32.25 231 GLU A N 1
ATOM 1897 C CA . GLU A 1 231 ? 19.883 16.680 -21.595 1.00 32.25 231 GLU A CA 1
ATOM 1898 C C . GLU A 1 231 ? 20.818 15.731 -22.337 1.00 32.25 231 GLU A C 1
ATOM 1900 O O . GLU A 1 231 ? 21.669 16.159 -23.112 1.00 32.25 231 GLU A O 1
ATOM 1905 N N . HIS A 1 232 ? 20.694 14.441 -22.044 1.00 31.02 232 HIS A N 1
ATOM 1906 C CA . HIS A 1 232 ? 21.249 13.397 -22.886 1.00 31.02 232 HIS A CA 1
ATOM 1907 C C . HIS A 1 232 ? 20.085 12.704 -23.599 1.00 31.02 232 HIS A C 1
ATOM 1909 O O . HIS A 1 232 ? 19.252 12.052 -22.965 1.00 31.02 232 HIS A O 1
ATOM 1915 N N . ASP A 1 233 ? 20.021 12.968 -24.902 1.00 31.58 233 ASP A N 1
ATOM 1916 C CA . ASP A 1 233 ? 19.376 12.263 -26.014 1.00 31.58 233 ASP A CA 1
ATOM 1917 C C . ASP A 1 233 ? 18.357 11.167 -25.645 1.00 31.58 233 ASP A C 1
ATOM 1919 O O . ASP A 1 233 ? 18.704 10.035 -25.304 1.00 31.58 233 ASP A O 1
ATOM 1923 N N . LEU A 1 234 ? 17.068 11.502 -25.765 1.00 41.47 234 LEU A N 1
ATOM 1924 C CA . LEU A 1 234 ? 15.924 10.599 -25.559 1.00 41.47 234 LEU A CA 1
ATOM 1925 C C . LEU A 1 234 ? 15.170 10.252 -26.856 1.00 41.47 234 LEU A C 1
ATOM 1927 O O . LEU A 1 234 ? 14.067 9.710 -26.780 1.00 41.47 234 LEU A O 1
ATOM 1931 N N . GLU A 1 235 ? 15.733 10.527 -28.033 1.00 39.91 235 GLU A N 1
ATOM 1932 C CA . GLU A 1 235 ? 15.056 10.234 -29.309 1.00 39.91 235 GLU A CA 1
ATOM 1933 C C . GLU A 1 235 ? 15.040 8.734 -29.672 1.00 39.91 235 GLU A C 1
ATOM 1935 O O . GLU A 1 235 ? 14.186 8.308 -30.442 1.00 39.91 235 GLU A O 1
ATOM 1940 N N . ASP A 1 236 ? 15.856 7.897 -29.018 1.00 41.88 236 ASP A N 1
ATOM 1941 C CA . ASP A 1 236 ? 15.994 6.465 -29.334 1.00 41.88 236 ASP A CA 1
ATOM 1942 C C . ASP A 1 236 ? 15.559 5.530 -28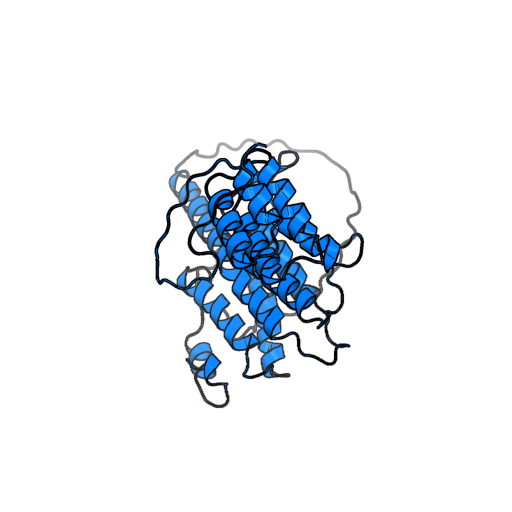.184 1.00 41.88 236 ASP A C 1
ATOM 1944 O O . ASP A 1 236 ? 16.277 4.599 -27.812 1.00 41.88 236 ASP A O 1
ATOM 1948 N N . ASN A 1 237 ? 14.383 5.737 -27.572 1.00 47.91 237 ASN A N 1
ATOM 1949 C CA . ASN A 1 237 ? 13.826 4.731 -26.653 1.00 47.91 237 ASN A CA 1
ATOM 1950 C C . ASN A 1 237 ? 13.018 3.667 -27.434 1.00 47.91 237 ASN A C 1
ATOM 1952 O O . ASN A 1 237 ? 11.928 3.982 -27.923 1.00 47.91 237 ASN A O 1
ATOM 1956 N N . PRO A 1 238 ? 13.455 2.388 -27.499 1.00 50.75 238 PRO A N 1
ATOM 1957 C CA . PRO A 1 238 ? 12.796 1.348 -28.300 1.00 50.75 238 PRO A CA 1
ATOM 1958 C C . PRO A 1 238 ? 11.354 1.032 -27.873 1.00 50.75 238 PRO A C 1
ATOM 1960 O O . PRO A 1 238 ? 10.644 0.327 -28.587 1.00 50.75 238 PRO A O 1
ATOM 1963 N N . PHE A 1 239 ? 10.915 1.520 -26.708 1.00 41.53 239 PHE A N 1
ATOM 1964 C CA . PHE A 1 239 ? 9.602 1.226 -26.135 1.00 41.53 239 PHE A CA 1
ATOM 1965 C C . PHE A 1 239 ? 8.480 2.200 -26.529 1.00 41.53 239 PHE A C 1
ATOM 1967 O O . PHE A 1 239 ? 7.315 1.810 -26.430 1.00 41.53 239 PHE A O 1
ATOM 1974 N N . PHE A 1 240 ? 8.787 3.420 -26.994 1.00 49.50 240 PHE A N 1
ATOM 1975 C CA . PHE A 1 240 ? 7.781 4.478 -27.193 1.00 49.50 240 PHE A CA 1
ATOM 1976 C C . PHE A 1 240 ? 7.719 5.042 -28.626 1.00 49.50 240 PHE A C 1
ATOM 1978 O O . PHE A 1 240 ? 8.690 4.971 -29.376 1.00 49.50 240 PHE A O 1
ATOM 1985 N N . TYR A 1 241 ? 6.529 5.572 -28.946 1.00 40.09 241 TYR A N 1
ATOM 1986 C CA . TYR A 1 241 ? 6.005 6.220 -30.167 1.00 40.09 241 TYR A CA 1
ATOM 1987 C C . TYR A 1 241 ? 5.445 5.362 -31.317 1.00 40.09 241 TYR A C 1
ATOM 1989 O O . TYR A 1 241 ? 6.170 4.590 -31.939 1.00 40.09 241 TYR A O 1
ATOM 1997 N N . ASP A 1 242 ? 4.139 5.572 -31.565 1.00 30.98 242 ASP A N 1
ATOM 1998 C CA . ASP A 1 242 ? 3.535 5.884 -32.875 1.00 30.98 242 ASP A CA 1
ATOM 1999 C C . ASP A 1 242 ? 2.283 6.775 -32.643 1.00 30.98 242 ASP A C 1
ATOM 2001 O O . ASP A 1 242 ? 1.398 6.414 -31.863 1.00 30.98 242 ASP A O 1
ATOM 2005 N N . ASP A 1 243 ? 2.294 7.964 -33.256 1.00 35.44 243 ASP A N 1
ATOM 2006 C CA . ASP A 1 243 ? 1.242 8.971 -33.505 1.00 35.44 243 ASP A CA 1
ATOM 2007 C C . ASP A 1 243 ? 0.104 9.229 -32.488 1.00 35.44 243 ASP A C 1
ATOM 2009 O O . ASP A 1 243 ? -0.982 8.650 -32.545 1.00 35.44 243 ASP A O 1
ATOM 2013 N N . LEU A 1 244 ? 0.275 10.296 -31.697 1.00 30.81 244 LEU A N 1
ATOM 2014 C CA . LEU A 1 244 ? -0.767 11.315 -31.515 1.00 30.81 244 LEU A CA 1
ATOM 2015 C C . LEU A 1 244 ? -0.152 12.663 -31.913 1.00 30.81 244 LEU A C 1
ATOM 2017 O O . LEU A 1 244 ? 0.885 13.049 -31.388 1.00 30.81 244 LEU A O 1
ATOM 2021 N N . GLN A 1 245 ? -0.775 13.292 -32.906 1.00 33.97 245 GLN A N 1
ATOM 2022 C CA . GLN A 1 245 ? -0.364 14.486 -33.647 1.00 33.97 245 GLN A CA 1
ATOM 2023 C C . GLN A 1 245 ? 0.461 15.512 -32.852 1.00 33.97 245 GLN A C 1
ATOM 2025 O O . GLN A 1 245 ? 0.023 16.036 -31.831 1.00 33.97 245 GLN A O 1
ATOM 2030 N N . ASN A 1 246 ? 1.634 15.828 -33.408 1.00 32.78 246 ASN A N 1
ATOM 2031 C CA . ASN A 1 246 ? 2.405 17.030 -33.120 1.00 32.78 246 ASN A CA 1
ATOM 2032 C C . ASN A 1 246 ? 1.531 18.271 -33.363 1.00 32.78 246 ASN A C 1
ATOM 2034 O O . ASN A 1 246 ? 1.237 18.590 -34.515 1.00 32.78 246 ASN A O 1
ATOM 2038 N N . GLU A 1 247 ? 1.174 18.997 -32.309 1.00 28.42 247 GLU A N 1
ATOM 2039 C CA . GLU A 1 247 ? 0.991 20.442 -32.424 1.00 28.42 247 GLU A CA 1
ATOM 2040 C C . GLU A 1 247 ? 2.278 21.107 -31.931 1.00 28.42 247 GLU A C 1
ATOM 2042 O O . GLU A 1 247 ? 2.731 20.880 -30.807 1.00 28.42 247 GLU A O 1
ATOM 2047 N N . GLU A 1 248 ? 2.916 21.864 -32.824 1.00 26.58 248 GLU A N 1
ATOM 2048 C CA . GLU A 1 248 ? 4.079 22.685 -32.500 1.00 26.58 248 GLU A CA 1
ATOM 2049 C C . GLU A 1 248 ? 3.731 23.683 -31.383 1.00 26.58 248 GLU A C 1
ATOM 2051 O O . GLU A 1 248 ? 2.612 24.201 -31.346 1.00 26.58 248 GLU A O 1
ATOM 2056 N N . PRO A 1 249 ? 4.673 24.018 -30.484 1.00 28.64 249 PRO A N 1
ATOM 2057 C CA . PRO A 1 249 ? 4.426 25.019 -29.463 1.00 28.64 249 PRO A CA 1
ATOM 2058 C C . PRO A 1 249 ? 4.392 26.405 -30.117 1.00 28.64 249 PRO A C 1
ATOM 2060 O O . PRO A 1 249 ? 5.422 27.062 -30.274 1.00 28.64 249 PRO A O 1
ATOM 2063 N N . SER A 1 250 ? 3.201 26.879 -30.486 1.00 24.02 250 SER A N 1
ATOM 2064 C CA . SER A 1 250 ? 3.001 28.290 -30.796 1.00 24.02 250 SER A CA 1
ATOM 2065 C C . SER A 1 250 ? 3.185 29.098 -29.513 1.00 24.02 250 SER A C 1
ATOM 2067 O O . SER A 1 250 ? 2.401 29.014 -28.568 1.00 24.02 250 SER A O 1
ATOM 2069 N N . SER A 1 251 ? 4.255 29.880 -29.487 1.00 32.81 251 SER A N 1
ATOM 2070 C CA . SER A 1 251 ? 4.563 30.876 -28.472 1.00 32.81 251 SER A CA 1
ATOM 2071 C C . SER A 1 251 ? 3.406 31.861 -28.272 1.00 32.81 251 SER A C 1
ATOM 2073 O O . SER A 1 251 ? 3.150 32.678 -29.153 1.00 32.81 251 SER A O 1
ATOM 2075 N N . SER A 1 252 ? 2.732 31.811 -27.122 1.00 25.75 252 SER A N 1
ATOM 2076 C CA . SER A 1 252 ? 2.143 32.966 -26.415 1.00 25.75 252 SER A CA 1
ATOM 2077 C C . SER A 1 252 ? 1.324 32.507 -25.198 1.00 25.75 252 SER A C 1
ATOM 2079 O O . SER A 1 252 ? 0.756 31.422 -25.185 1.00 25.75 252 SER A O 1
ATOM 2081 N N . SER A 1 253 ? 1.260 33.374 -24.185 1.00 26.48 253 SER A N 1
ATOM 2082 C CA . SER A 1 253 ? 0.555 33.268 -22.893 1.00 26.48 253 SER A CA 1
ATOM 2083 C C . SER A 1 253 ? 1.314 32.600 -21.734 1.00 26.48 253 SER A C 1
ATOM 2085 O O . SER A 1 253 ? 1.344 31.394 -21.505 1.00 26.48 253 SER A O 1
ATOM 2087 N N . SER A 1 254 ? 1.936 33.495 -20.974 1.00 35.28 254 SER A N 1
ATOM 2088 C CA . SER A 1 254 ? 2.325 33.378 -19.578 1.00 35.28 254 SER A CA 1
ATOM 2089 C C . SER A 1 254 ? 1.215 32.815 -18.679 1.00 35.28 254 SER A C 1
ATOM 2091 O O . SER A 1 254 ? 0.045 33.145 -18.849 1.00 35.28 254 SER A O 1
ATOM 2093 N N . ASP A 1 255 ? 1.643 32.061 -17.663 1.00 31.19 255 ASP A N 1
ATOM 2094 C CA . ASP A 1 255 ? 0.865 31.516 -16.541 1.00 31.19 255 ASP A CA 1
ATOM 2095 C C . ASP A 1 255 ? -0.013 30.284 -16.819 1.00 31.19 255 ASP A C 1
ATOM 2097 O O . ASP A 1 255 ? -1.225 30.274 -16.618 1.00 31.19 255 ASP A O 1
ATOM 2101 N N . SER A 1 256 ? 0.636 29.150 -17.100 1.00 29.47 256 SER A N 1
ATOM 2102 C CA . SER A 1 256 ? 0.108 27.854 -16.663 1.00 29.47 256 SER A CA 1
ATOM 2103 C C . SER A 1 256 ? 1.205 27.045 -15.973 1.00 29.47 256 SER A C 1
ATOM 2105 O O . SER A 1 256 ? 2.340 26.915 -16.424 1.00 29.47 256 SER A O 1
ATOM 2107 N N . THR A 1 257 ? 0.890 26.582 -14.771 1.00 33.78 257 THR A N 1
ATOM 2108 C CA . THR A 1 257 ? 1.790 25.875 -13.865 1.00 33.78 257 THR A CA 1
ATOM 2109 C C . THR A 1 257 ? 2.532 24.737 -14.562 1.00 33.78 257 THR A C 1
ATOM 2111 O O . THR A 1 257 ? 1.893 23.877 -15.162 1.00 33.78 257 THR A O 1
ATOM 2114 N N . ASN A 1 258 ? 3.856 24.696 -14.398 1.00 40.19 258 ASN A N 1
ATOM 2115 C CA . ASN A 1 258 ? 4.758 23.609 -14.783 1.00 40.19 258 ASN A CA 1
ATOM 2116 C C . ASN A 1 258 ? 4.239 22.264 -14.213 1.00 40.19 258 ASN A C 1
ATOM 2118 O O . ASN A 1 258 ? 4.546 21.876 -13.080 1.00 40.19 258 ASN A O 1
ATOM 2122 N N . THR A 1 259 ? 3.323 21.608 -14.930 1.00 52.94 259 THR A N 1
ATOM 2123 C CA . THR A 1 259 ? 2.530 20.494 -14.403 1.00 52.94 259 THR A CA 1
ATOM 2124 C C . THR A 1 259 ? 3.366 19.238 -14.529 1.00 52.94 259 THR A C 1
ATOM 2126 O O . THR A 1 259 ? 3.350 18.576 -15.561 1.00 52.94 259 THR A O 1
ATOM 2129 N N . LEU A 1 260 ? 4.119 18.933 -13.469 1.00 63.09 260 LEU A N 1
ATOM 2130 C CA . LEU A 1 260 ? 4.978 17.756 -13.362 1.00 63.09 260 LEU A CA 1
ATOM 2131 C C . LEU A 1 260 ? 4.276 16.522 -13.958 1.00 63.09 260 LEU A C 1
ATOM 2133 O O . LEU A 1 260 ? 3.264 16.057 -13.416 1.00 63.09 260 LEU A O 1
ATOM 2137 N N . ASN A 1 261 ? 4.773 16.005 -15.087 1.00 83.88 261 ASN A N 1
ATOM 2138 C CA . ASN A 1 261 ? 4.142 14.857 -15.724 1.00 83.88 261 ASN A CA 1
ATOM 2139 C C . ASN A 1 261 ? 4.552 13.573 -14.996 1.00 83.88 261 ASN A C 1
ATOM 2141 O O . ASN A 1 261 ? 5.531 12.914 -15.337 1.00 83.88 261 ASN A O 1
ATOM 2145 N N . TYR A 1 262 ? 3.806 13.238 -13.939 1.00 87.12 262 TYR 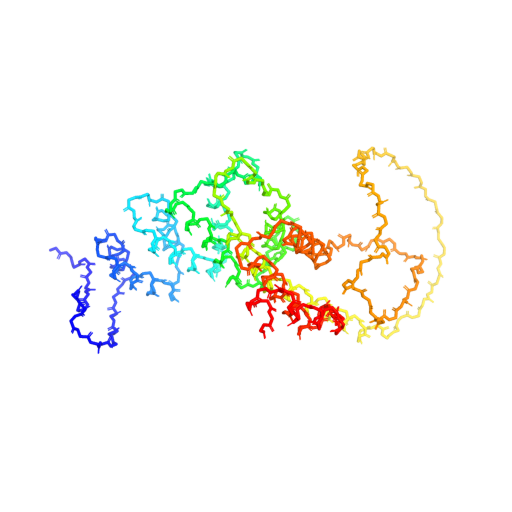A N 1
ATOM 2146 C CA . TYR A 1 262 ? 4.049 12.043 -13.127 1.00 87.12 262 TYR A CA 1
ATOM 2147 C C . TYR A 1 262 ? 4.064 10.752 -13.950 1.00 87.12 262 TYR A C 1
ATOM 2149 O O . TYR A 1 262 ? 4.757 9.817 -13.560 1.00 87.12 262 TYR A O 1
ATOM 2157 N N . VAL A 1 263 ? 3.320 10.703 -15.062 1.00 87.75 263 VAL A N 1
ATOM 2158 C CA . VAL A 1 263 ? 3.296 9.545 -15.965 1.00 87.75 263 VAL A CA 1
ATOM 2159 C C . VAL A 1 263 ? 4.667 9.367 -16.605 1.00 87.75 263 VAL A C 1
ATOM 2161 O O . VAL A 1 263 ? 5.288 8.333 -16.388 1.00 87.75 263 VAL A O 1
ATOM 2164 N N . ASP A 1 264 ? 5.192 10.391 -17.275 1.00 89.19 264 ASP A N 1
ATOM 2165 C CA . ASP A 1 264 ? 6.492 10.313 -17.954 1.00 89.19 264 ASP A CA 1
ATOM 2166 C C . ASP A 1 264 ? 7.630 10.009 -16.980 1.00 89.19 264 ASP A C 1
ATOM 2168 O O . ASP A 1 264 ? 8.498 9.188 -17.266 1.00 89.19 264 ASP A O 1
ATOM 2172 N N . ILE A 1 265 ? 7.619 10.638 -15.800 1.00 91.88 265 ILE A N 1
ATOM 2173 C CA . ILE A 1 265 ? 8.640 10.400 -14.772 1.00 91.88 265 ILE A CA 1
ATOM 2174 C C . ILE A 1 265 ? 8.576 8.950 -14.283 1.00 91.88 265 ILE A C 1
ATOM 2176 O O . ILE A 1 265 ? 9.608 8.288 -14.182 1.00 91.88 265 ILE A O 1
ATOM 2180 N N . ALA A 1 266 ? 7.375 8.441 -13.994 1.00 92.44 266 ALA A N 1
ATOM 2181 C CA . ALA A 1 266 ? 7.208 7.060 -13.559 1.00 92.44 266 ALA A CA 1
ATOM 2182 C C . ALA A 1 266 ? 7.648 6.075 -14.646 1.00 92.44 266 ALA A C 1
ATOM 2184 O O . ALA A 1 266 ? 8.339 5.110 -14.342 1.00 92.44 266 ALA A O 1
ATOM 2185 N N . VAL A 1 267 ? 7.291 6.335 -15.903 1.00 92.06 267 VAL A N 1
ATOM 2186 C CA . VAL A 1 267 ? 7.672 5.507 -17.050 1.00 92.06 267 VAL A CA 1
ATOM 2187 C C . VAL A 1 267 ? 9.185 5.466 -17.223 1.00 92.06 267 VAL A C 1
ATOM 2189 O O . VAL A 1 267 ? 9.741 4.377 -17.336 1.00 92.06 267 VAL A O 1
ATOM 2192 N N . LYS A 1 268 ? 9.864 6.619 -17.172 1.00 92.44 268 LYS A N 1
ATOM 2193 C CA . LYS A 1 268 ? 11.331 6.696 -17.261 1.00 92.44 268 LYS A CA 1
ATOM 2194 C C . LYS A 1 268 ? 12.010 5.878 -16.161 1.00 92.44 268 LYS A C 1
ATOM 2196 O O . LYS A 1 268 ? 12.912 5.096 -16.447 1.00 92.44 268 LYS A O 1
ATOM 2201 N N . GLU A 1 269 ? 11.555 6.006 -14.914 1.00 93.50 269 GLU A N 1
ATOM 2202 C CA . GLU A 1 269 ? 12.115 5.227 -13.801 1.00 93.50 269 GLU A CA 1
ATOM 2203 C C . GLU A 1 269 ? 11.832 3.725 -13.934 1.00 93.50 269 GLU A C 1
ATOM 2205 O O . GLU A 1 269 ? 12.698 2.900 -13.653 1.00 93.50 269 GLU A O 1
ATOM 2210 N N . VAL A 1 270 ? 10.638 3.344 -14.383 1.00 93.81 270 VAL A N 1
ATOM 2211 C CA . VAL A 1 270 ? 10.257 1.934 -14.553 1.00 93.81 270 VAL A CA 1
ATOM 2212 C C . VAL A 1 270 ? 11.040 1.286 -15.690 1.00 93.81 270 VAL A C 1
ATOM 2214 O O . VAL A 1 270 ? 11.523 0.166 -15.530 1.00 93.81 270 VAL A O 1
ATOM 2217 N N . GLU A 1 271 ? 11.234 1.998 -16.799 1.00 92.06 271 GLU A N 1
ATOM 2218 C CA . GLU A 1 271 ? 12.091 1.555 -17.899 1.00 92.06 271 GLU A CA 1
ATOM 2219 C C . GLU A 1 271 ? 13.547 1.414 -17.464 1.00 92.06 271 GLU A C 1
ATOM 2221 O O . GLU A 1 271 ? 14.183 0.411 -17.784 1.00 92.06 271 GLU A O 1
ATOM 2226 N N . ARG A 1 272 ? 14.065 2.344 -16.650 1.00 94.06 272 ARG A N 1
ATOM 2227 C CA . ARG A 1 272 ? 15.397 2.205 -16.047 1.00 94.06 272 ARG A CA 1
ATOM 2228 C C . ARG A 1 272 ? 15.520 0.891 -15.271 1.00 94.06 272 ARG A C 1
ATOM 2230 O O . ARG A 1 272 ? 16.493 0.166 -15.463 1.00 94.06 272 ARG A O 1
ATOM 2237 N N . TYR A 1 273 ? 14.537 0.551 -14.433 1.00 94.56 273 TYR A N 1
ATOM 2238 C CA . TYR A 1 273 ? 14.524 -0.722 -13.699 1.00 94.56 273 TYR A CA 1
ATOM 2239 C C . TYR A 1 273 ? 14.387 -1.945 -14.614 1.00 94.56 273 TYR A C 1
ATOM 2241 O O . TYR A 1 273 ? 15.052 -2.948 -14.370 1.00 94.56 273 TYR A O 1
ATOM 2249 N N . ARG A 1 274 ? 13.573 -1.874 -15.673 1.00 93.06 274 ARG A N 1
ATOM 2250 C CA . ARG A 1 274 ? 13.417 -2.956 -16.658 1.00 93.06 274 ARG A CA 1
ATOM 2251 C C . ARG A 1 274 ? 14.718 -3.225 -17.419 1.00 93.06 274 ARG A C 1
ATOM 2253 O O . ARG A 1 274 ? 15.107 -4.376 -17.577 1.00 93.06 274 ARG A O 1
ATOM 2260 N N . LEU A 1 275 ? 15.404 -2.174 -17.870 1.00 91.50 275 LEU A N 1
ATOM 2261 C CA . LEU A 1 275 ? 16.695 -2.285 -18.555 1.00 91.50 275 LEU A CA 1
ATOM 2262 C C . LEU A 1 275 ? 17.782 -2.822 -17.618 1.00 91.50 275 LEU A C 1
ATOM 2264 O O . LEU A 1 275 ? 18.555 -3.691 -18.015 1.00 91.50 275 LEU A O 1
ATOM 2268 N N . LEU A 1 276 ? 17.806 -2.368 -16.360 1.00 91.00 276 LEU A N 1
ATOM 2269 C CA . LEU A 1 276 ? 18.703 -2.924 -15.345 1.00 91.00 276 LEU A CA 1
ATOM 2270 C C . LEU A 1 276 ? 18.434 -4.411 -15.100 1.00 91.00 276 LEU A C 1
ATOM 2272 O O . LEU A 1 276 ? 19.388 -5.172 -15.012 1.00 91.00 276 LEU A O 1
ATOM 2276 N N . ASP A 1 277 ? 17.170 -4.836 -15.060 1.00 92.88 277 ASP A N 1
ATOM 2277 C CA . ASP A 1 277 ? 16.770 -6.241 -14.895 1.00 92.88 277 ASP A CA 1
ATOM 2278 C C . ASP A 1 277 ? 17.121 -7.121 -16.110 1.00 92.88 277 ASP A C 1
ATOM 2280 O O . ASP A 1 277 ? 17.195 -8.342 -16.005 1.00 92.88 277 ASP A O 1
ATOM 2284 N N . MET A 1 278 ? 17.366 -6.521 -17.275 1.00 86.62 278 MET A N 1
ATOM 2285 C CA . MET A 1 278 ? 17.864 -7.234 -18.453 1.00 86.62 278 MET A CA 1
ATOM 2286 C C . MET A 1 278 ? 19.377 -7.494 -18.368 1.00 86.62 278 MET A C 1
ATOM 2288 O O . MET A 1 278 ? 19.847 -8.539 -18.811 1.00 86.62 278 MET A O 1
ATOM 2292 N N . VAL A 1 279 ? 20.142 -6.556 -17.793 1.00 89.50 279 VAL A N 1
ATOM 2293 C CA . VAL A 1 279 ? 21.604 -6.675 -17.617 1.00 89.50 279 VAL A CA 1
ATOM 2294 C C . VAL A 1 279 ? 21.951 -7.476 -16.358 1.00 89.50 279 VAL A C 1
ATOM 2296 O O . VAL A 1 279 ? 22.825 -8.340 -16.382 1.00 89.50 279 VAL A O 1
ATOM 2299 N N . PHE A 1 280 ? 21.247 -7.202 -15.262 1.00 89.56 280 PHE A N 1
ATOM 2300 C CA . PHE A 1 280 ? 21.407 -7.819 -13.950 1.00 89.56 280 PHE A CA 1
ATOM 2301 C C . PHE A 1 280 ? 20.059 -8.397 -13.502 1.00 89.56 280 PHE A C 1
ATOM 2303 O O . PHE A 1 280 ? 19.316 -7.738 -12.769 1.00 89.56 280 PHE A O 1
ATOM 2310 N N . PRO A 1 281 ? 19.715 -9.615 -13.953 1.00 90.00 281 PRO A N 1
ATOM 2311 C CA . PRO A 1 281 ? 18.388 -10.163 -13.743 1.00 90.00 281 PRO A CA 1
ATOM 2312 C C . PRO A 1 281 ? 18.099 -10.444 -12.274 1.00 90.00 281 PRO A C 1
ATOM 2314 O O . PRO A 1 281 ? 18.811 -11.179 -11.587 1.00 90.00 281 PRO A O 1
ATOM 2317 N N . SER A 1 282 ? 16.984 -9.888 -11.818 1.00 92.81 282 SER A N 1
ATOM 2318 C CA . SER A 1 282 ? 16.284 -10.314 -10.620 1.00 92.81 282 SER A CA 1
ATOM 2319 C C . SER A 1 282 ? 15.799 -11.754 -10.768 1.00 92.81 282 SER A C 1
ATOM 2321 O O . SER A 1 282 ? 15.644 -12.293 -11.868 1.00 92.81 282 SER A O 1
ATOM 2323 N N . HIS A 1 283 ? 15.532 -12.389 -9.628 1.00 91.19 283 HIS A N 1
ATOM 2324 C CA . HIS A 1 283 ? 14.980 -13.738 -9.587 1.00 91.19 283 HIS A CA 1
ATOM 2325 C C . HIS A 1 283 ? 13.724 -13.840 -10.470 1.00 91.19 283 HIS A C 1
ATOM 2327 O O . HIS A 1 283 ? 12.758 -13.113 -10.244 1.00 91.19 283 HIS A O 1
ATOM 2333 N N . GLU A 1 284 ? 13.745 -14.731 -11.467 1.00 90.44 284 GLU A N 1
ATOM 2334 C CA . GLU A 1 284 ? 12.647 -14.939 -12.430 1.00 90.44 284 GLU A CA 1
ATOM 2335 C C . GLU A 1 284 ? 12.183 -13.659 -13.163 1.00 90.44 284 GLU A C 1
ATOM 2337 O O . GLU A 1 284 ? 11.003 -13.533 -13.495 1.00 90.44 284 GLU A O 1
ATOM 2342 N N . ASN A 1 285 ? 13.087 -12.695 -13.401 1.00 92.38 285 ASN A N 1
ATOM 2343 C CA . ASN A 1 285 ? 12.778 -11.404 -14.038 1.00 92.38 285 ASN A CA 1
ATOM 2344 C C . ASN A 1 285 ? 11.589 -10.678 -13.374 1.00 92.38 285 ASN A C 1
ATOM 2346 O O . ASN A 1 285 ? 10.714 -10.108 -14.037 1.00 92.38 285 ASN A O 1
ATOM 2350 N N . LYS A 1 286 ? 11.523 -10.729 -12.038 1.00 94.12 286 LYS A N 1
ATOM 2351 C CA . LYS A 1 286 ? 10.402 -10.199 -11.252 1.00 94.12 286 LYS A CA 1
ATOM 2352 C C . LYS A 1 286 ? 10.170 -8.707 -11.474 1.00 94.12 286 LYS A C 1
ATOM 2354 O O . LYS A 1 286 ? 9.023 -8.243 -11.474 1.00 94.12 286 LYS A O 1
ATOM 2359 N N . ILE A 1 287 ? 11.248 -7.945 -11.634 1.00 95.38 287 ILE A N 1
ATOM 2360 C CA . ILE A 1 287 ? 11.175 -6.503 -11.879 1.00 95.38 287 ILE A CA 1
ATOM 2361 C C . ILE A 1 287 ? 10.578 -6.251 -13.266 1.00 95.38 287 ILE A C 1
ATOM 2363 O O . ILE A 1 287 ? 9.626 -5.478 -13.366 1.00 95.38 287 ILE A O 1
ATOM 2367 N N . THR A 1 288 ? 11.032 -6.967 -14.297 1.00 94.50 288 THR A N 1
ATOM 2368 C CA . THR A 1 288 ? 10.463 -6.899 -15.652 1.00 94.50 288 THR A CA 1
ATOM 2369 C C . THR A 1 288 ? 8.980 -7.281 -15.675 1.00 94.50 288 THR A C 1
ATOM 2371 O O . THR A 1 288 ? 8.178 -6.539 -16.237 1.00 94.50 288 THR A O 1
ATOM 2374 N N . GLU A 1 289 ? 8.570 -8.360 -14.993 1.00 95.00 289 GLU A N 1
ATOM 2375 C CA . GLU A 1 289 ? 7.149 -8.737 -14.827 1.00 95.00 289 GLU A CA 1
ATOM 2376 C C . GLU A 1 289 ? 6.328 -7.567 -14.249 1.00 95.00 289 GLU A C 1
ATOM 2378 O O . GLU A 1 289 ? 5.213 -7.267 -14.677 1.00 95.00 289 GLU A O 1
ATOM 2383 N N . SER A 1 290 ? 6.895 -6.873 -13.266 1.00 95.94 290 SER A N 1
ATOM 2384 C CA . SER A 1 290 ? 6.233 -5.768 -12.570 1.00 95.94 290 SER A CA 1
ATOM 2385 C C . SER A 1 290 ? 6.168 -4.501 -13.413 1.00 95.94 290 SER A C 1
ATOM 2387 O O . SER A 1 290 ? 5.147 -3.812 -13.392 1.00 95.94 290 SER A O 1
ATOM 2389 N N . ALA A 1 291 ? 7.227 -4.220 -14.173 1.00 95.00 291 ALA A N 1
ATOM 2390 C CA . ALA A 1 291 ? 7.267 -3.144 -15.151 1.00 95.00 291 ALA A CA 1
ATOM 2391 C C . ALA A 1 291 ? 6.192 -3.357 -16.221 1.00 95.00 291 ALA A C 1
ATOM 2393 O O . ALA A 1 291 ? 5.386 -2.461 -16.457 1.00 95.00 291 ALA A O 1
ATOM 2394 N N . LEU A 1 292 ? 6.088 -4.567 -16.780 1.00 93.62 292 LEU A N 1
ATOM 2395 C CA . LEU A 1 292 ? 5.050 -4.908 -17.757 1.00 93.62 292 LEU A CA 1
ATOM 2396 C C . LEU A 1 292 ? 3.644 -4.834 -17.174 1.00 93.62 292 LEU A C 1
ATOM 2398 O O . LEU A 1 292 ? 2.739 -4.337 -17.839 1.00 93.62 292 LEU A O 1
ATOM 2402 N N . TYR A 1 293 ? 3.452 -5.255 -15.921 1.00 94.50 293 TYR A N 1
ATOM 2403 C CA . TYR A 1 293 ? 2.175 -5.067 -15.238 1.00 94.50 293 TYR A CA 1
ATOM 2404 C C . TYR A 1 293 ? 1.775 -3.586 -15.190 1.00 94.50 293 TYR A C 1
ATOM 2406 O O . TYR A 1 293 ? 0.634 -3.247 -15.505 1.00 94.50 293 TYR A O 1
ATOM 2414 N N . LEU A 1 294 ? 2.695 -2.696 -14.807 1.00 94.88 294 LEU A N 1
ATOM 2415 C CA . LEU A 1 294 ? 2.419 -1.263 -14.731 1.00 94.88 294 LEU A CA 1
ATOM 2416 C C . LEU A 1 294 ? 2.172 -0.659 -16.120 1.00 94.88 294 LEU A C 1
ATOM 2418 O O . LEU A 1 294 ? 1.151 -0.004 -16.322 1.00 94.88 294 LEU A O 1
ATOM 2422 N N . LEU A 1 295 ? 3.071 -0.907 -17.072 1.00 92.75 295 LEU A N 1
ATOM 2423 C CA . LEU A 1 295 ? 2.978 -0.398 -18.441 1.00 92.75 295 LEU A CA 1
ATOM 2424 C C . LEU A 1 295 ? 1.706 -0.891 -19.134 1.00 92.75 295 LEU A C 1
ATOM 2426 O O . LEU A 1 295 ? 0.976 -0.097 -19.718 1.00 92.75 295 LEU A O 1
ATOM 2430 N N . GLY A 1 296 ? 1.381 -2.177 -18.998 1.00 92.00 296 GLY A N 1
ATOM 2431 C CA . GLY A 1 296 ? 0.151 -2.758 -19.528 1.00 92.00 296 GLY A CA 1
ATOM 2432 C C . GLY A 1 296 ? -1.100 -2.148 -18.897 1.00 92.00 296 GLY A C 1
ATOM 2433 O O . GLY A 1 296 ? -2.069 -1.866 -19.597 1.00 92.00 296 GLY A O 1
ATOM 2434 N N . LYS A 1 297 ? -1.088 -1.870 -17.585 1.00 93.00 297 LYS A N 1
ATOM 2435 C CA . LYS A 1 297 ? -2.195 -1.163 -16.920 1.00 93.00 297 LYS A CA 1
ATOM 2436 C C . LYS A 1 297 ? -2.381 0.256 -17.449 1.00 93.00 297 LYS A C 1
ATOM 2438 O O . LYS A 1 297 ? -3.526 0.645 -17.656 1.00 93.00 297 LYS A O 1
ATOM 2443 N N . LEU A 1 298 ? -1.289 0.984 -17.679 1.00 91.50 298 LEU A N 1
ATOM 2444 C CA . LEU A 1 298 ? -1.314 2.330 -18.257 1.00 91.50 298 LEU A CA 1
ATOM 2445 C C . LEU A 1 298 ? -1.776 2.318 -19.720 1.00 91.50 298 LEU A C 1
ATOM 2447 O O . LEU A 1 298 ? -2.530 3.199 -20.127 1.00 91.50 298 LEU A O 1
ATOM 2451 N N . ALA A 1 299 ? -1.387 1.302 -20.489 1.00 90.19 299 ALA A N 1
ATOM 2452 C CA . ALA A 1 299 ? -1.826 1.136 -21.868 1.00 90.19 299 ALA A CA 1
ATOM 2453 C C . ALA A 1 299 ? -3.322 0.820 -21.972 1.00 90.19 299 ALA A C 1
ATOM 2455 O O . ALA A 1 299 ? -4.033 1.449 -22.748 1.00 90.19 299 ALA A O 1
ATOM 2456 N N . ILE A 1 300 ? -3.837 -0.082 -21.128 1.00 91.75 300 ILE A N 1
ATOM 2457 C CA . ILE A 1 300 ? -5.276 -0.400 -21.069 1.00 91.75 300 ILE A CA 1
ATOM 2458 C C . ILE A 1 300 ? -6.110 0.835 -20.700 1.00 91.75 300 ILE A C 1
ATOM 2460 O O . ILE A 1 300 ? -7.250 0.966 -21.140 1.00 91.75 300 ILE A O 1
ATOM 2464 N N . SER A 1 301 ? -5.567 1.743 -19.887 1.00 87.88 301 SER A N 1
ATOM 2465 C CA . SER A 1 301 ? -6.226 3.003 -19.538 1.00 87.88 301 SER A CA 1
ATOM 2466 C C . SER A 1 301 ? -5.981 4.138 -20.539 1.00 87.88 301 SER A C 1
ATOM 2468 O O . SER A 1 301 ? -6.309 5.276 -20.215 1.00 87.88 301 SER A O 1
ATOM 2470 N N . ASN A 1 302 ? -5.422 3.850 -21.722 1.00 85.50 302 ASN A N 1
ATOM 2471 C CA . ASN A 1 302 ? -5.075 4.819 -22.769 1.00 85.50 302 ASN A CA 1
ATOM 2472 C C . ASN A 1 302 ? -4.143 5.949 -22.296 1.00 85.50 302 ASN A C 1
ATOM 2474 O O . ASN A 1 302 ? -4.180 7.054 -22.826 1.00 85.50 302 ASN A O 1
ATOM 2478 N N . CYS A 1 303 ? -3.307 5.693 -21.286 1.00 83.00 303 CYS A N 1
ATOM 2479 C CA . CYS A 1 303 ? -2.307 6.662 -20.834 1.00 83.00 303 CYS A CA 1
ATOM 2480 C C . CYS A 1 303 ? -1.048 6.631 -21.707 1.00 83.00 303 CYS A C 1
ATOM 2482 O O . CYS A 1 303 ? -0.319 7.614 -21.758 1.00 83.00 303 CYS A O 1
ATOM 2484 N N . ILE A 1 304 ? -0.750 5.472 -22.303 1.00 86.12 304 ILE A N 1
ATOM 2485 C CA . ILE A 1 304 ? 0.496 5.162 -23.011 1.00 86.12 304 ILE A CA 1
ATOM 2486 C C . ILE A 1 304 ? 0.182 4.207 -24.167 1.00 86.12 304 ILE A C 1
ATOM 2488 O O . ILE A 1 304 ? -0.675 3.338 -24.026 1.00 86.12 304 ILE A O 1
ATOM 2492 N N . SER A 1 305 ? 0.912 4.317 -25.276 1.00 86.81 305 SER A N 1
ATOM 2493 C CA . SER A 1 305 ? 0.912 3.311 -26.342 1.00 86.81 305 SER A CA 1
ATOM 2494 C C . SER A 1 305 ? 2.100 2.360 -26.182 1.00 86.81 305 SER A C 1
ATOM 2496 O O . SER A 1 305 ? 3.223 2.805 -25.941 1.00 86.81 305 SER A O 1
ATOM 2498 N N . LEU A 1 306 ? 1.857 1.052 -26.295 1.00 85.88 306 LEU A N 1
ATOM 2499 C CA . LEU A 1 306 ? 2.902 0.025 -26.273 1.00 85.88 306 LEU A CA 1
ATOM 2500 C C . LEU A 1 306 ? 3.066 -0.583 -27.660 1.00 85.88 306 LEU A C 1
ATOM 2502 O O . LEU A 1 306 ? 2.091 -1.009 -28.283 1.00 85.88 306 LEU A O 1
ATOM 2506 N N . LYS A 1 307 ? 4.316 -0.693 -28.114 1.00 87.56 307 LYS A N 1
ATOM 2507 C CA . LYS A 1 307 ? 4.641 -1.341 -29.385 1.00 87.56 307 LYS A CA 1
ATOM 2508 C C . LYS A 1 307 ? 4.375 -2.843 -29.297 1.00 87.56 307 LYS A C 1
ATOM 2510 O O . LYS A 1 307 ? 4.843 -3.539 -28.398 1.00 87.56 307 LYS A O 1
ATOM 2515 N N . LYS A 1 308 ? 3.646 -3.376 -30.277 1.00 87.19 308 LYS A N 1
ATOM 2516 C CA . LYS A 1 308 ? 3.379 -4.820 -30.366 1.00 87.19 308 LYS A CA 1
ATOM 2517 C C . LYS A 1 308 ? 4.672 -5.625 -30.522 1.00 87.19 308 LYS A C 1
ATOM 2519 O O . LYS A 1 308 ? 4.786 -6.708 -29.962 1.00 87.19 308 LYS A O 1
ATOM 2524 N N . GLU A 1 309 ? 5.638 -5.089 -31.261 1.00 87.75 309 GLU A N 1
ATOM 2525 C CA . GLU A 1 309 ? 6.934 -5.726 -31.515 1.00 87.75 309 GLU A CA 1
ATOM 2526 C C . GLU A 1 309 ? 7.735 -5.936 -30.228 1.00 87.75 309 GLU A C 1
ATOM 2528 O O . GLU A 1 309 ? 8.276 -7.020 -30.009 1.00 87.75 309 GLU A O 1
ATOM 2533 N N . THR A 1 310 ? 7.741 -4.948 -29.326 1.00 83.81 310 THR A N 1
ATOM 2534 C CA . THR A 1 310 ? 8.434 -5.086 -28.041 1.00 83.81 310 THR A CA 1
ATOM 2535 C C . THR A 1 310 ? 7.758 -6.128 -27.157 1.00 83.81 310 THR A C 1
ATOM 2537 O O . THR A 1 310 ? 8.447 -6.965 -26.575 1.00 83.81 310 THR A O 1
ATOM 2540 N N . LEU A 1 311 ? 6.423 -6.172 -27.118 1.00 87.19 311 LEU A N 1
ATOM 2541 C CA . LEU A 1 311 ? 5.693 -7.219 -26.394 1.00 87.19 311 LEU A CA 1
ATOM 2542 C C . LEU A 1 311 ? 5.946 -8.623 -26.963 1.00 87.19 311 LEU A C 1
ATOM 2544 O O . LEU A 1 311 ? 6.103 -9.571 -26.194 1.00 87.19 311 LEU A O 1
ATOM 2548 N N . LEU A 1 312 ? 6.031 -8.760 -28.290 1.00 88.81 312 LEU A N 1
ATOM 2549 C CA . LEU A 1 312 ? 6.373 -10.030 -28.934 1.00 88.81 312 LEU A CA 1
ATOM 2550 C C . LEU A 1 312 ? 7.779 -10.485 -28.531 1.00 88.81 312 LEU A C 1
ATOM 2552 O O . LEU A 1 312 ? 7.922 -11.607 -28.052 1.00 88.81 312 LEU A O 1
ATOM 2556 N N . SER A 1 313 ? 8.773 -9.594 -28.597 1.00 88.00 313 SER A N 1
ATOM 2557 C CA . SER A 1 313 ? 10.149 -9.903 -28.176 1.00 88.00 313 SER A CA 1
ATOM 2558 C C . SER A 1 313 ? 10.241 -10.363 -26.713 1.00 88.00 313 SER A C 1
ATOM 2560 O O . SER A 1 313 ? 11.000 -11.270 -26.380 1.00 88.00 313 SER A O 1
ATOM 2562 N N . LEU A 1 314 ? 9.406 -9.808 -25.829 1.00 87.75 314 LEU A N 1
ATOM 2563 C CA . LEU A 1 314 ? 9.349 -10.202 -24.419 1.00 87.75 314 LEU A CA 1
ATOM 2564 C C . LEU A 1 314 ? 8.619 -11.530 -24.172 1.00 87.75 314 LEU A C 1
ATOM 2566 O O . LEU A 1 314 ? 8.911 -12.222 -23.197 1.00 87.75 314 LEU A O 1
ATOM 2570 N N . SER A 1 315 ? 7.705 -11.917 -25.064 1.00 89.00 315 SER A N 1
ATOM 2571 C CA . SER A 1 315 ? 7.010 -13.211 -25.016 1.00 89.00 315 SER A CA 1
ATOM 2572 C C . SER A 1 315 ? 7.884 -14.395 -25.466 1.00 89.00 315 SER A C 1
ATOM 2574 O O . SER A 1 315 ? 7.569 -15.563 -25.192 1.00 89.00 315 SER A O 1
ATOM 2576 N N . GLU A 1 316 ? 9.009 -14.107 -26.120 1.00 89.12 316 GLU A N 1
ATOM 2577 C CA . GLU A 1 316 ? 9.954 -15.100 -26.619 1.00 89.12 316 GLU A CA 1
ATOM 2578 C C . GLU A 1 316 ? 10.910 -15.618 -25.528 1.00 89.12 316 GLU A C 1
ATOM 2580 O O . GLU A 1 316 ? 11.129 -15.013 -24.474 1.00 89.12 316 GLU A O 1
ATOM 2585 N N . TYR A 1 317 ? 11.475 -16.801 -25.778 1.00 86.12 317 TYR A N 1
ATOM 2586 C CA . TYR A 1 317 ? 12.595 -17.335 -25.000 1.00 86.12 317 TYR A CA 1
ATOM 2587 C C . TYR A 1 317 ? 13.841 -16.477 -25.292 1.00 86.12 317 TYR A C 1
ATOM 2589 O O . TYR A 1 317 ? 14.071 -16.192 -26.466 1.00 86.12 317 TYR A O 1
ATOM 2597 N N . PRO A 1 318 ? 14.655 -16.060 -24.299 1.00 85.44 318 PRO A N 1
ATOM 2598 C CA . PRO A 1 318 ? 14.924 -16.711 -23.010 1.00 85.44 318 PRO A CA 1
ATOM 2599 C C . PRO A 1 318 ? 14.246 -16.095 -21.773 1.00 85.44 318 PRO A C 1
ATOM 2601 O O . PRO A 1 318 ? 14.636 -16.429 -20.655 1.00 85.44 318 PRO A O 1
ATOM 2604 N N . ASN A 1 319 ? 13.249 -15.218 -21.934 1.00 88.06 319 ASN A N 1
ATOM 2605 C CA . ASN A 1 319 ? 12.600 -14.570 -20.788 1.00 88.06 319 ASN A CA 1
ATOM 2606 C C . ASN A 1 319 ? 11.920 -15.584 -19.849 1.00 88.06 319 ASN A C 1
ATOM 2608 O O . ASN A 1 319 ? 11.426 -16.635 -20.282 1.00 88.06 319 ASN A O 1
ATOM 2612 N N . ALA A 1 320 ? 11.864 -15.259 -18.552 1.00 89.56 320 ALA A N 1
ATOM 2613 C CA . ALA A 1 320 ? 11.182 -16.085 -17.561 1.00 89.56 320 ALA A CA 1
ATOM 2614 C C . ALA A 1 320 ? 9.699 -16.301 -17.913 1.00 89.56 320 ALA A C 1
ATOM 2616 O O . ALA A 1 320 ? 9.039 -15.453 -18.513 1.00 89.56 320 ALA A O 1
ATOM 2617 N N . TYR A 1 321 ? 9.141 -17.441 -17.496 1.00 90.19 321 TYR A N 1
ATOM 2618 C CA . TYR A 1 321 ? 7.741 -17.788 -17.769 1.00 90.19 321 TYR A CA 1
ATOM 2619 C C . TYR A 1 321 ? 6.743 -16.727 -17.266 1.00 90.19 321 TYR A C 1
ATOM 2621 O O . TYR A 1 321 ? 5.739 -16.472 -17.923 1.00 90.19 321 TYR A O 1
ATOM 2629 N N . SER A 1 322 ? 7.038 -16.086 -16.131 1.00 88.75 322 SER A N 1
ATOM 2630 C CA . SER A 1 322 ? 6.264 -14.978 -15.550 1.00 88.75 322 SER A CA 1
ATOM 2631 C C . SER A 1 322 ? 6.135 -13.771 -16.482 1.00 88.75 322 SER A C 1
ATOM 2633 O O . SER A 1 322 ? 5.088 -13.135 -16.498 1.00 88.75 322 SER A O 1
ATOM 2635 N N . VAL A 1 323 ? 7.181 -13.470 -17.254 1.00 89.62 323 VAL A N 1
ATOM 2636 C CA . VAL A 1 323 ? 7.242 -12.345 -18.202 1.00 89.62 323 VAL A CA 1
ATOM 2637 C C . VAL A 1 323 ? 6.520 -12.676 -19.508 1.00 89.62 323 VAL A C 1
ATOM 2639 O O . VAL A 1 323 ? 5.954 -11.794 -20.145 1.00 89.62 323 VAL A O 1
ATOM 2642 N N . ARG A 1 324 ? 6.524 -13.953 -19.901 1.00 88.38 324 ARG A N 1
ATOM 2643 C CA . ARG A 1 324 ? 5.986 -14.420 -21.186 1.00 88.38 324 ARG A CA 1
ATOM 2644 C C . ARG A 1 324 ? 4.468 -14.637 -21.201 1.00 88.38 324 ARG A C 1
ATOM 2646 O O . ARG A 1 324 ? 3.918 -14.856 -22.278 1.00 88.38 324 ARG A O 1
ATOM 2653 N N . LYS A 1 325 ? 3.822 -14.664 -20.032 1.00 81.56 325 LYS A N 1
ATOM 2654 C CA . LYS A 1 325 ? 2.391 -14.960 -19.860 1.00 81.56 325 LYS A CA 1
ATOM 2655 C C . LYS A 1 325 ? 1.530 -13.703 -19.929 1.00 81.56 325 LYS A C 1
ATOM 2657 O O . LYS A 1 325 ? 0.484 -13.775 -20.610 1.00 81.56 325 LYS A O 1
#